Protein AF-A0A2V5TEX8-F1 (afdb_monomer_lite)

Sequence (339 aa):
MTGTLLAFFRPEAPSKVSQRTLTFAERVAYQYAIEEVYWRHRIWPKENPGPKPALDAIVSQHQIEQKVEDYLCKSQLVTAQRELPITASELQAEMDRIAQHTKRPEMLRELFEGLGHDPFVIAECLARPILAERLAAGASVVAGVSPALTGSSAADTAASTGNRIRATTNVNDVQYKLPEISVATDCTDDTWTATTTVNAPDVRADQTAVWTGSEMIVWGGYNFNDNQLNTLNTGGRYDPATDSWMPTSTTNAPIGRGLHSVAWTGSEMIVWGGYNYPAGDLNDGGRYNPATNTWVAINTANAPTPRESHSAVWTGGEMVVWGHRRVDRQRNDCLGRNQ

Secondary structure (DSSP, 8-state):
--PPP------------------HHHHHHHHHHHHHHHHHHS---TT--SPPPPGGGTS-HHHHHHHHHHHHHHHHHHHHHHTS---HHHHHHHHHHHHHH-S-HHHHHHHHHHTTT-HHHIIIIIIHHHHHHHHHHHHHHHTT--SSS----HHHHHTS------------S--PPPPP------TT-----PPP-TTPPPS-BS-EEEE-SS-EEEE--EEEETTEEEE---EEEEETTTTEEEEPP-TTPPPP-BS-EEEE-SS-EEEE--EETTTEE---EEEEETTTTEEEEPP-TTPPPP-SS-EEEE-SS-EEEE----TT------EE---

Structure (mmCIF, N/CA/C/O backbone):
data_AF-A0A2V5TEX8-F1
#
_entry.id   AF-A0A2V5TEX8-F1
#
loop_
_atom_site.group_PDB
_atom_site.id
_atom_site.type_symbol
_atom_site.label_atom_id
_atom_site.label_alt_id
_atom_site.label_comp_id
_atom_site.label_asym_id
_atom_site.label_entity_id
_atom_site.label_seq_id
_atom_site.pdbx_PDB_ins_code
_atom_site.Cartn_x
_atom_site.Cartn_y
_atom_site.Cartn_z
_atom_site.occupancy
_atom_site.B_iso_or_equiv
_atom_site.auth_seq_id
_atom_site.auth_comp_id
_atom_site.auth_asym_id
_atom_site.auth_atom_id
_atom_site.pdbx_PDB_model_num
ATOM 1 N N . MET A 1 1 ? -43.320 11.088 72.736 1.00 39.31 1 MET A N 1
ATOM 2 C CA . MET A 1 1 ? -43.272 10.852 71.280 1.00 39.31 1 MET A CA 1
ATOM 3 C C . MET A 1 1 ? -41.842 11.086 70.828 1.00 39.31 1 MET A C 1
ATOM 5 O O . MET A 1 1 ? -41.432 12.228 70.691 1.00 39.31 1 MET A O 1
ATOM 9 N N . THR A 1 2 ? -41.054 10.024 70.718 1.00 32.50 2 THR A N 1
ATOM 10 C CA . THR A 1 2 ? -39.652 10.053 70.282 1.00 32.50 2 THR A CA 1
ATOM 11 C C . THR A 1 2 ? -39.587 9.293 68.963 1.00 32.50 2 THR A C 1
ATOM 13 O O . THR A 1 2 ? -39.837 8.092 68.933 1.00 32.50 2 THR A O 1
ATOM 16 N N . GLY A 1 3 ? -39.375 10.021 67.865 1.00 34.00 3 GLY A N 1
ATOM 17 C CA . GLY A 1 3 ? -39.354 9.479 66.507 1.00 34.00 3 GLY A CA 1
ATOM 18 C C . GLY A 1 3 ? -37.979 8.923 66.151 1.00 34.00 3 GLY A C 1
ATOM 19 O O . GLY A 1 3 ? -36.987 9.647 66.188 1.00 34.00 3 GLY A O 1
ATOM 20 N N . THR A 1 4 ? -37.931 7.642 65.800 1.00 36.75 4 THR A N 1
ATOM 21 C CA . THR A 1 4 ? -36.741 6.956 65.289 1.00 36.75 4 THR A CA 1
ATOM 22 C C . THR A 1 4 ? -36.708 7.077 63.764 1.00 36.75 4 THR A C 1
ATOM 24 O O . THR A 1 4 ? -37.617 6.606 63.084 1.00 36.75 4 THR A O 1
ATOM 27 N N . LEU A 1 5 ? -35.666 7.721 63.229 1.00 37.28 5 LEU A N 1
ATOM 28 C CA . LEU A 1 5 ? -35.360 7.773 61.797 1.00 37.28 5 LEU A CA 1
ATOM 29 C C . LEU A 1 5 ? -34.876 6.387 61.330 1.00 37.28 5 LEU A C 1
ATOM 31 O O . LEU A 1 5 ? -33.845 5.907 61.798 1.00 37.28 5 LEU A O 1
ATOM 35 N N . LEU A 1 6 ? -35.585 5.758 60.392 1.00 35.31 6 LEU A N 1
ATOM 36 C CA . LEU A 1 6 ? -35.098 4.587 59.655 1.00 35.31 6 LEU A CA 1
ATOM 37 C C . LEU A 1 6 ? -34.447 5.061 58.351 1.00 35.31 6 LEU A C 1
ATOM 39 O O . LEU A 1 6 ? -35.133 5.437 57.402 1.00 35.31 6 LEU A O 1
ATOM 43 N N . ALA A 1 7 ? -33.115 5.048 58.314 1.00 37.12 7 ALA A N 1
ATOM 44 C CA . ALA A 1 7 ? -32.346 5.192 57.086 1.00 37.12 7 ALA A CA 1
ATOM 45 C C . ALA A 1 7 ? -32.365 3.854 56.328 1.00 37.12 7 ALA A C 1
ATOM 47 O O . ALA A 1 7 ? -31.767 2.873 56.768 1.00 37.12 7 ALA A O 1
ATOM 48 N N . PHE A 1 8 ? -33.061 3.804 55.192 1.00 34.44 8 PHE A N 1
ATOM 49 C CA . PHE A 1 8 ? -32.964 2.682 54.261 1.00 34.44 8 PHE A CA 1
ATOM 50 C C . PHE A 1 8 ? -31.694 2.837 53.419 1.00 34.44 8 PHE A C 1
ATOM 52 O O . PHE A 1 8 ? -31.637 3.649 52.497 1.00 34.44 8 PHE A O 1
ATOM 59 N N . PHE A 1 9 ? -30.678 2.036 53.738 1.00 34.97 9 PHE A N 1
ATOM 60 C CA . PHE A 1 9 ? -29.554 1.773 52.845 1.00 34.97 9 PHE A CA 1
ATOM 61 C C . PHE A 1 9 ? -30.079 1.085 51.576 1.00 34.97 9 PHE A C 1
ATOM 63 O O . PHE A 1 9 ? -30.615 -0.022 51.638 1.00 34.97 9 PHE A O 1
ATOM 70 N N . ARG A 1 10 ? -29.928 1.735 50.417 1.00 35.56 10 ARG A N 1
ATOM 71 C CA . ARG A 1 10 ? -30.006 1.047 49.122 1.00 35.56 10 ARG A CA 1
ATOM 72 C C . ARG A 1 10 ? -28.750 0.179 48.982 1.00 35.56 10 ARG A C 1
ATOM 74 O O . ARG A 1 10 ? -27.658 0.718 49.152 1.00 35.56 10 ARG A O 1
ATOM 81 N N . PRO A 1 11 ? -28.860 -1.119 48.660 1.00 33.72 11 PRO A N 1
ATOM 82 C CA . PRO A 1 11 ? -27.702 -1.878 48.231 1.00 33.72 11 PRO A CA 1
ATOM 83 C C . PRO A 1 11 ? -27.359 -1.416 46.816 1.00 33.72 11 PRO A C 1
ATOM 85 O O . PRO A 1 11 ? -28.086 -1.683 45.859 1.00 33.72 11 PRO A O 1
ATOM 88 N N . GLU A 1 12 ? -26.276 -0.656 46.708 1.00 35.50 12 GLU A N 1
ATOM 89 C CA . GLU A 1 12 ? -25.643 -0.317 45.443 1.00 35.50 12 GLU A CA 1
ATOM 90 C C . GLU A 1 12 ? -25.099 -1.623 44.853 1.00 35.50 12 GLU A C 1
ATOM 92 O O . GLU A 1 12 ? -24.177 -2.243 45.387 1.00 35.50 12 GLU A O 1
ATOM 97 N N . ALA A 1 13 ? -25.765 -2.121 43.811 1.00 35.47 13 ALA A N 1
ATOM 98 C CA . ALA A 1 13 ? -25.294 -3.285 43.082 1.00 35.47 13 ALA A CA 1
ATOM 99 C C . ALA A 1 13 ? -23.960 -2.914 42.415 1.00 35.47 13 ALA A C 1
ATOM 101 O O . ALA A 1 13 ? -23.905 -1.884 41.741 1.00 35.47 13 ALA A O 1
ATOM 102 N N . PRO A 1 14 ? -22.892 -3.717 42.561 1.00 35.97 14 PRO A N 1
ATOM 103 C CA . PRO A 1 14 ? -21.652 -3.447 41.856 1.00 35.97 14 PRO A CA 1
ATOM 104 C C . PRO A 1 14 ? -21.925 -3.566 40.355 1.00 35.97 14 PRO A C 1
ATOM 106 O O . PRO A 1 14 ? -22.210 -4.654 39.845 1.00 35.97 14 PRO A O 1
ATOM 109 N N . SER A 1 15 ? -21.856 -2.438 39.651 1.00 35.38 15 SER A N 1
ATOM 110 C CA . SER A 1 15 ? -21.795 -2.381 38.199 1.00 35.38 15 SER A CA 1
ATOM 111 C C . SER A 1 15 ? -20.547 -3.146 37.763 1.00 35.38 15 SER A C 1
ATOM 113 O O . SER A 1 15 ? -19.432 -2.633 37.769 1.00 35.38 15 SER A O 1
ATOM 115 N N . LYS A 1 16 ? -20.715 -4.423 37.411 1.00 36.47 16 LYS A N 1
ATOM 116 C CA . LYS A 1 16 ? -19.697 -5.167 36.670 1.00 36.47 16 LYS A CA 1
ATOM 117 C C . LYS A 1 16 ? -19.622 -4.557 35.275 1.00 36.47 16 LYS A C 1
ATOM 119 O O . LYS A 1 16 ? -20.313 -4.992 34.360 1.00 36.47 16 LYS A O 1
ATOM 124 N N . VAL A 1 17 ? -18.817 -3.508 35.152 1.00 37.94 17 VAL A N 1
ATOM 125 C CA . VAL A 1 17 ? -18.422 -2.918 33.878 1.00 37.94 17 VAL A CA 1
ATOM 126 C C . VAL A 1 17 ? -17.614 -3.984 33.142 1.00 37.94 17 VAL A C 1
ATOM 128 O O . VAL A 1 17 ? -16.522 -4.362 33.565 1.00 37.94 17 VAL A O 1
ATOM 131 N N . SER A 1 18 ? -18.206 -4.567 32.104 1.00 44.31 18 SER A N 1
ATOM 132 C CA . SER A 1 18 ? -17.565 -5.623 31.327 1.00 44.31 18 SER A CA 1
ATOM 133 C C . SER A 1 18 ? -16.452 -5.000 30.486 1.00 44.31 18 SER A C 1
ATOM 135 O O . SER A 1 18 ? -16.729 -4.184 29.610 1.00 44.31 18 SER A O 1
ATOM 137 N N . GLN A 1 19 ? -15.197 -5.375 30.751 1.00 56.53 19 GLN A N 1
ATOM 138 C CA . GLN A 1 19 ? -14.052 -5.022 29.908 1.00 56.53 19 GLN A CA 1
ATOM 139 C C . GLN A 1 19 ? -14.309 -5.556 28.496 1.00 56.53 19 GLN A C 1
ATOM 141 O O . GLN A 1 19 ? -14.406 -6.766 28.288 1.00 56.53 19 GLN A O 1
ATOM 146 N N . ARG A 1 20 ? -14.490 -4.655 27.528 1.00 75.31 20 ARG A N 1
ATOM 147 C CA . ARG A 1 20 ? -14.691 -5.030 26.130 1.00 75.31 20 ARG A CA 1
ATOM 148 C C . ARG A 1 20 ? -13.328 -5.307 25.501 1.00 75.31 20 ARG A C 1
ATOM 150 O O . ARG A 1 20 ? -12.454 -4.446 25.512 1.00 75.31 20 ARG A O 1
ATOM 157 N N . THR A 1 21 ? -13.133 -6.506 24.963 1.00 82.44 21 THR A N 1
ATOM 158 C CA . THR A 1 21 ? -11.881 -6.925 24.315 1.00 82.44 21 THR A CA 1
ATOM 159 C C . THR A 1 21 ? -12.211 -7.583 22.984 1.00 82.44 21 THR A C 1
ATOM 161 O O . THR A 1 21 ? -13.110 -8.416 22.938 1.00 82.44 21 THR A O 1
ATOM 164 N N . LEU A 1 22 ? -11.489 -7.221 21.919 1.00 90.81 22 LEU A N 1
ATOM 165 C CA . LEU A 1 22 ? -11.600 -7.899 20.625 1.00 90.81 22 LEU A CA 1
ATOM 166 C C . LEU A 1 22 ? -10.728 -9.151 20.608 1.00 90.81 22 LEU A C 1
ATOM 168 O O . LEU A 1 22 ? -9.517 -9.083 20.844 1.00 90.81 22 LEU A O 1
ATOM 172 N N . THR A 1 23 ? -11.339 -10.276 20.273 1.00 94.06 23 THR A N 1
ATOM 173 C CA . THR A 1 23 ? -10.649 -11.516 19.929 1.00 94.06 23 THR A CA 1
ATOM 174 C C . THR A 1 23 ? -9.875 -11.364 18.617 1.00 94.06 23 THR A C 1
ATOM 176 O O . THR A 1 23 ? -10.124 -10.465 17.811 1.00 94.06 23 THR A O 1
ATOM 179 N N . PHE A 1 24 ? -8.931 -12.275 18.371 1.00 95.25 24 PHE A N 1
ATOM 180 C CA . PHE A 1 24 ? -8.198 -12.309 17.104 1.00 95.25 24 PHE A CA 1
ATOM 181 C C . PHE A 1 24 ? -9.137 -12.494 15.903 1.00 95.25 24 PHE A C 1
ATOM 183 O O . PHE A 1 24 ? -9.014 -11.778 14.918 1.00 95.25 24 PHE A O 1
ATOM 190 N N . ALA A 1 25 ? -10.125 -13.388 16.015 1.00 96.06 25 ALA A N 1
ATOM 191 C CA . ALA A 1 25 ? -11.093 -13.640 14.948 1.00 96.06 25 ALA A CA 1
ATOM 192 C C . ALA A 1 25 ? -11.939 -12.397 14.613 1.00 96.06 25 ALA A C 1
ATOM 194 O O . ALA A 1 25 ? -12.142 -12.095 13.441 1.00 96.06 25 ALA A O 1
ATOM 195 N N . GLU A 1 26 ? -12.379 -11.637 15.621 1.00 96.19 26 GLU A N 1
ATOM 196 C CA . GLU A 1 26 ? -13.091 -10.369 15.396 1.00 96.19 26 GLU A CA 1
ATOM 197 C C . GLU A 1 26 ? -12.195 -9.341 14.699 1.00 96.19 26 GLU A C 1
ATOM 199 O O . GLU A 1 26 ? -12.624 -8.692 13.749 1.00 96.19 26 GLU A O 1
ATOM 204 N N . ARG A 1 27 ? -10.924 -9.226 15.108 1.00 97.69 27 ARG A N 1
ATOM 205 C CA . ARG A 1 27 ? -9.955 -8.339 14.443 1.00 97.69 27 ARG A CA 1
ATOM 206 C C . ARG A 1 27 ? -9.720 -8.726 12.986 1.00 97.69 27 ARG A C 1
ATOM 208 O O . ARG A 1 27 ? -9.611 -7.834 12.155 1.00 97.69 27 ARG A O 1
ATOM 215 N N . VAL A 1 28 ? -9.663 -10.021 12.677 1.00 97.56 28 VAL A N 1
ATOM 216 C CA . VAL A 1 28 ? -9.548 -10.535 11.302 1.00 97.56 28 VAL A CA 1
ATOM 217 C C . VAL A 1 28 ? -10.781 -10.166 10.479 1.00 97.56 28 VAL A C 1
ATOM 219 O O . VAL A 1 28 ? -10.631 -9.679 9.363 1.00 97.56 28 VAL A O 1
ATOM 222 N N . ALA A 1 29 ? -11.985 -10.310 11.036 1.00 98.06 29 ALA A N 1
ATOM 223 C CA . ALA A 1 29 ? -13.218 -9.914 10.356 1.00 98.06 29 ALA A CA 1
ATOM 224 C C . ALA A 1 29 ? -13.264 -8.401 10.069 1.00 98.06 29 ALA A C 1
ATOM 226 O O . ALA A 1 29 ? -13.582 -7.991 8.953 1.00 98.06 29 ALA A O 1
ATOM 227 N N . TYR A 1 30 ? -12.885 -7.565 11.040 1.00 98.19 30 TYR A N 1
ATOM 228 C CA . TYR A 1 30 ? -12.808 -6.117 10.833 1.00 98.19 30 TYR A CA 1
ATOM 229 C C . TYR A 1 30 ? -11.698 -5.718 9.861 1.00 98.19 30 TYR A C 1
ATOM 231 O O . TYR A 1 30 ? -11.904 -4.828 9.040 1.00 98.19 30 TYR A O 1
ATOM 239 N N . GLN A 1 31 ? -10.546 -6.392 9.899 1.00 97.94 31 GLN A N 1
ATOM 240 C CA . GLN A 1 31 ? -9.486 -6.163 8.921 1.00 97.94 31 GLN A CA 1
ATOM 241 C C . GLN A 1 31 ? -9.970 -6.505 7.509 1.00 97.94 31 GLN A C 1
ATOM 243 O O . GLN A 1 31 ? -9.734 -5.727 6.593 1.00 97.94 31 GLN A O 1
ATOM 248 N N . TYR A 1 32 ? -10.688 -7.616 7.331 1.00 97.69 32 TYR A N 1
ATOM 249 C CA . TYR A 1 32 ? -11.294 -7.963 6.047 1.00 97.69 32 TYR A CA 1
ATOM 250 C C . TYR A 1 32 ? -12.253 -6.866 5.555 1.00 97.69 32 TYR A C 1
ATOM 252 O O . TYR A 1 32 ? -12.131 -6.424 4.416 1.00 97.69 32 TYR A O 1
ATOM 260 N N . ALA A 1 33 ? -13.142 -6.364 6.420 1.00 98.25 33 ALA A N 1
ATOM 261 C CA . ALA A 1 33 ? -14.074 -5.288 6.070 1.00 98.25 33 ALA A CA 1
ATOM 262 C C . ALA A 1 33 ? -13.349 -3.997 5.640 1.00 98.25 33 ALA A C 1
ATOM 264 O O . ALA A 1 33 ? -13.747 -3.349 4.671 1.00 98.25 33 ALA A O 1
ATOM 265 N N . ILE A 1 34 ? -12.248 -3.648 6.315 1.00 97.50 34 ILE A N 1
ATOM 266 C CA . ILE A 1 34 ? -11.379 -2.528 5.929 1.00 97.50 34 ILE A CA 1
ATOM 267 C C . ILE A 1 34 ? -10.799 -2.767 4.527 1.00 97.50 34 ILE A C 1
ATOM 269 O O . ILE A 1 34 ? -10.952 -1.921 3.643 1.00 97.50 34 ILE A O 1
ATOM 273 N N . GLU A 1 35 ? -10.166 -3.922 4.295 1.00 96.81 35 GLU A N 1
ATOM 274 C CA . GLU A 1 35 ? -9.576 -4.262 2.993 1.00 96.81 35 GLU A CA 1
ATOM 275 C C . GLU A 1 35 ? -10.616 -4.305 1.872 1.00 96.81 35 GLU A C 1
ATOM 277 O O . GLU A 1 35 ? -10.304 -3.945 0.739 1.00 96.81 35 GLU A O 1
ATOM 282 N N . GLU A 1 36 ? -11.854 -4.697 2.165 1.00 97.25 36 GLU A N 1
ATOM 283 C CA . GLU A 1 36 ? -12.946 -4.706 1.197 1.00 97.25 36 GLU A CA 1
ATOM 284 C C . GLU A 1 36 ? -13.310 -3.290 0.744 1.00 97.25 36 GLU A C 1
ATOM 286 O O . GLU A 1 36 ? -13.486 -3.057 -0.455 1.00 97.25 36 GLU A O 1
ATOM 291 N N . VAL A 1 37 ? -13.351 -2.315 1.659 1.00 97.81 37 VAL A N 1
ATOM 292 C CA . VAL A 1 37 ? -13.541 -0.899 1.304 1.00 97.81 37 VAL A CA 1
ATOM 293 C C . VAL A 1 37 ? -12.397 -0.423 0.403 1.00 97.81 37 VAL A C 1
ATOM 295 O O . VAL A 1 37 ? -12.655 0.084 -0.692 1.00 97.81 37 VAL A O 1
ATOM 298 N N . TYR A 1 38 ? -11.134 -0.640 0.790 1.00 96.69 38 TYR A N 1
ATOM 299 C CA . TYR A 1 38 ? -9.987 -0.269 -0.055 1.00 96.69 38 TYR A CA 1
ATOM 300 C C . TYR A 1 38 ? -10.040 -0.954 -1.419 1.00 96.69 38 TYR A C 1
ATOM 302 O O . TYR A 1 38 ? -9.841 -0.307 -2.452 1.00 96.69 38 TYR A O 1
ATOM 310 N N . TRP A 1 39 ? -10.352 -2.251 -1.441 1.00 96.75 39 TRP A N 1
ATOM 311 C CA . TRP A 1 39 ? -10.472 -3.010 -2.670 1.00 96.75 39 TRP A CA 1
ATOM 312 C C . TRP A 1 39 ? -11.553 -2.425 -3.553 1.00 96.75 39 TRP A C 1
ATOM 314 O O . TRP A 1 39 ? -11.239 -2.177 -4.706 1.00 96.75 39 TRP A O 1
ATOM 324 N N . ARG A 1 40 ? -12.758 -2.105 -3.060 1.00 96.25 40 ARG A N 1
ATOM 325 C CA . ARG A 1 40 ? -13.828 -1.476 -3.861 1.00 96.25 40 ARG A CA 1
ATOM 326 C C . ARG A 1 40 ? -13.363 -0.190 -4.550 1.00 96.25 40 ARG A C 1
ATOM 328 O O . ARG A 1 40 ? -13.613 -0.045 -5.747 1.00 96.25 40 ARG A O 1
ATOM 335 N N . HIS A 1 41 ? -12.602 0.657 -3.854 1.00 95.94 41 HIS A N 1
ATOM 336 C CA . HIS A 1 41 ? -12.074 1.930 -4.376 1.00 95.94 41 HIS A CA 1
ATOM 337 C C . HIS A 1 41 ? -10.840 1.797 -5.281 1.00 95.94 41 HIS A C 1
ATOM 339 O O . HIS A 1 41 ? -10.498 2.735 -6.001 1.00 95.94 41 HIS A O 1
ATOM 345 N N . ARG A 1 42 ? -10.171 0.641 -5.290 1.00 95.44 42 ARG A N 1
ATOM 346 C CA . ARG A 1 42 ? -9.004 0.398 -6.145 1.00 95.44 42 ARG A CA 1
ATOM 347 C C . ARG A 1 42 ? -9.379 0.429 -7.634 1.00 95.44 42 ARG A C 1
ATOM 349 O O . ARG A 1 42 ? -10.355 -0.190 -8.058 1.00 95.44 42 ARG A O 1
ATOM 356 N N . ILE A 1 43 ? -8.599 1.125 -8.450 1.00 94.94 43 ILE A N 1
ATOM 357 C CA . ILE A 1 43 ? -8.770 1.180 -9.900 1.00 94.94 43 ILE A CA 1
ATOM 358 C C . ILE A 1 43 ? -8.529 -0.212 -10.464 1.00 94.94 43 ILE A C 1
ATOM 360 O O . ILE A 1 43 ? -7.468 -0.802 -10.266 1.00 94.94 43 ILE A O 1
ATOM 364 N N . TRP A 1 44 ? -9.517 -0.694 -11.207 1.00 95.31 44 TRP A N 1
ATOM 365 C CA . TRP A 1 44 ? -9.365 -1.810 -12.122 1.00 95.31 44 TRP A CA 1
ATOM 366 C C . TRP A 1 44 ? -9.138 -1.227 -13.526 1.00 95.31 44 TRP A C 1
ATOM 368 O O . TRP A 1 44 ? -10.068 -0.609 -14.055 1.00 95.31 44 TRP A O 1
ATOM 378 N N . PRO A 1 45 ? -7.912 -1.309 -14.087 1.00 93.00 45 PRO A N 1
ATOM 379 C CA . PRO A 1 45 ? -7.585 -0.737 -15.392 1.00 93.00 45 PRO A CA 1
ATOM 380 C C . PRO A 1 45 ? -8.558 -1.196 -16.480 1.00 93.00 45 PRO A C 1
ATOM 382 O O . PRO A 1 45 ? -8.976 -2.352 -16.494 1.00 93.00 45 PRO A O 1
ATOM 385 N N . LYS A 1 46 ? 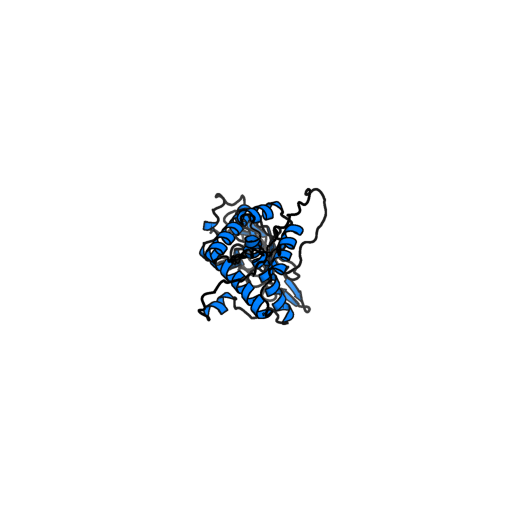-8.912 -0.299 -17.408 1.00 91.12 46 LYS A N 1
ATOM 386 C CA . LYS A 1 46 ? -9.848 -0.615 -18.507 1.00 91.12 46 LYS A CA 1
ATOM 387 C C . LYS A 1 46 ? -9.266 -1.634 -19.480 1.00 91.12 46 LYS A C 1
ATOM 389 O O . LYS A 1 46 ? -10.001 -2.296 -20.201 1.00 91.12 46 LYS A O 1
ATOM 394 N N . GLU A 1 47 ? -7.945 -1.718 -19.502 1.00 90.19 47 GLU A N 1
ATOM 395 C CA . GLU A 1 47 ? -7.168 -2.658 -20.284 1.00 90.19 47 GLU A CA 1
ATOM 396 C C . GLU A 1 47 ? -7.323 -4.090 -19.748 1.00 90.19 47 GLU A C 1
ATOM 398 O O . GLU A 1 47 ? -7.150 -5.045 -20.502 1.00 90.19 47 GLU A O 1
ATOM 403 N N . ASN A 1 48 ? -7.692 -4.265 -18.471 1.00 91.94 48 ASN A N 1
ATOM 404 C CA . ASN A 1 48 ? -7.936 -5.589 -17.912 1.00 91.94 48 ASN A CA 1
ATOM 405 C C . ASN A 1 48 ? -9.222 -6.181 -18.535 1.00 91.94 48 ASN A C 1
ATOM 407 O O . ASN A 1 48 ? -10.299 -5.600 -18.392 1.00 91.94 48 ASN A O 1
ATOM 411 N N . PRO A 1 49 ? -9.155 -7.358 -19.185 1.00 88.50 49 PRO A N 1
ATOM 412 C CA . PRO A 1 49 ? -10.254 -7.876 -20.008 1.00 88.50 49 PRO A CA 1
ATOM 413 C C . PRO A 1 49 ? -11.433 -8.450 -19.204 1.00 88.50 49 PRO A C 1
ATOM 415 O O . PRO A 1 49 ? -12.530 -8.601 -19.738 1.00 88.50 49 PRO A O 1
ATOM 418 N N . GLY A 1 50 ? -11.209 -8.815 -17.938 1.00 90.06 50 GLY A N 1
ATOM 419 C CA . GLY A 1 50 ? -12.219 -9.402 -17.055 1.00 90.06 50 GLY A CA 1
ATOM 420 C C . GLY A 1 50 ? -12.831 -8.392 -16.080 1.00 90.06 50 GLY A C 1
ATOM 421 O O . GLY A 1 50 ? -12.276 -7.308 -15.887 1.00 90.06 50 GLY A O 1
ATOM 422 N N . PRO A 1 51 ? -13.952 -8.739 -15.420 1.00 93.56 51 PRO A N 1
ATOM 423 C CA . PRO A 1 51 ? -14.467 -7.939 -14.316 1.00 93.56 51 PRO A CA 1
ATOM 424 C C . PRO A 1 51 ? -13.461 -7.913 -13.162 1.00 93.56 51 PRO A C 1
ATOM 426 O O . PRO A 1 51 ? -12.660 -8.835 -12.990 1.00 93.56 51 PRO A O 1
ATOM 429 N N . LYS A 1 52 ? -13.538 -6.865 -12.338 1.00 94.75 52 LYS A N 1
ATOM 430 C CA . LYS A 1 52 ? -12.753 -6.775 -11.110 1.00 94.75 52 LYS A CA 1
ATOM 431 C C . LYS A 1 52 ? -13.061 -7.986 -10.218 1.00 94.75 52 LYS A C 1
ATOM 433 O O . LYS A 1 52 ? -14.233 -8.196 -9.897 1.00 94.75 52 LYS A O 1
ATOM 438 N N . PRO A 1 53 ? -12.054 -8.784 -9.834 1.00 94.81 53 PRO A N 1
ATOM 439 C CA . PRO A 1 53 ? -12.288 -9.979 -9.037 1.00 94.81 53 PRO A CA 1
ATOM 440 C C . PRO A 1 53 ? -12.745 -9.628 -7.614 1.00 94.81 53 PRO A C 1
ATOM 442 O O . PRO A 1 53 ? -12.595 -8.494 -7.152 1.00 94.81 53 PRO A O 1
ATOM 445 N N . ALA A 1 54 ? -13.300 -10.615 -6.910 1.00 95.38 54 ALA A N 1
ATOM 446 C CA . ALA A 1 54 ? -13.583 -10.497 -5.482 1.00 95.38 54 ALA A CA 1
ATOM 447 C C . ALA A 1 54 ? -12.280 -10.350 -4.673 1.00 95.38 54 ALA A C 1
ATOM 449 O O . ALA A 1 54 ? -11.219 -10.787 -5.126 1.00 95.38 54 ALA A O 1
ATOM 450 N N . LEU A 1 55 ? -12.362 -9.765 -3.473 1.00 94.62 55 LEU A N 1
ATOM 451 C CA . LEU A 1 55 ? -11.199 -9.553 -2.603 1.00 94.62 55 LEU A CA 1
ATOM 452 C C . LEU A 1 55 ? -10.459 -10.866 -2.301 1.00 94.62 55 LEU A C 1
ATOM 454 O O . LEU A 1 55 ? -9.238 -10.909 -2.431 1.00 94.62 55 LEU A O 1
ATOM 458 N N . ASP A 1 56 ? -11.197 -11.941 -2.014 1.00 93.88 56 ASP A N 1
ATOM 459 C CA . ASP A 1 56 ? -10.652 -13.271 -1.693 1.00 93.88 56 ASP A CA 1
ATOM 460 C C . ASP A 1 56 ? -9.746 -13.861 -2.784 1.00 93.88 56 ASP A C 1
ATOM 462 O O . ASP A 1 56 ? -8.900 -14.712 -2.514 1.00 93.88 56 ASP A O 1
ATOM 466 N N . ALA A 1 57 ? -9.907 -13.418 -4.035 1.00 92.44 57 ALA A N 1
ATOM 467 C CA . ALA A 1 57 ? -9.057 -13.858 -5.138 1.00 92.44 57 ALA A CA 1
ATOM 468 C C . ALA A 1 57 ? -7.675 -13.179 -5.131 1.00 92.44 57 ALA A C 1
ATOM 470 O O . ALA A 1 57 ? -6.747 -13.671 -5.771 1.00 92.44 57 ALA A O 1
ATOM 471 N N . ILE A 1 58 ? -7.545 -12.038 -4.449 1.00 90.81 58 ILE A N 1
ATOM 472 C CA . ILE A 1 58 ? -6.335 -11.203 -4.419 1.00 90.81 58 ILE A CA 1
ATOM 473 C C . ILE A 1 58 ? -5.661 -11.248 -3.047 1.00 90.81 58 ILE A C 1
ATOM 475 O O . ILE A 1 58 ? -4.438 -11.122 -2.953 1.00 90.81 58 ILE A O 1
ATOM 479 N N . VAL A 1 59 ? -6.452 -11.423 -1.990 1.00 92.06 59 VAL A N 1
ATOM 480 C CA . VAL A 1 59 ? -5.992 -11.499 -0.608 1.00 92.06 59 VAL A CA 1
ATOM 481 C C . VAL A 1 59 ? -6.635 -12.710 0.048 1.00 92.06 59 VAL A C 1
ATOM 483 O O . VAL A 1 59 ? -7.843 -12.769 0.236 1.00 92.06 59 VAL A O 1
ATOM 486 N N . SER A 1 60 ? -5.809 -13.687 0.399 1.00 95.12 60 SER A N 1
ATOM 487 C CA . SER A 1 60 ? -6.241 -14.868 1.140 1.00 95.12 60 SER A CA 1
ATOM 488 C C . SER A 1 60 ? -6.536 -14.535 2.601 1.00 95.12 60 SER A C 1
ATOM 490 O O . SER A 1 60 ? -5.942 -13.623 3.181 1.00 95.12 60 SER A O 1
ATOM 492 N N . GLN A 1 61 ? -7.371 -15.352 3.242 1.00 94.94 61 GLN A N 1
ATOM 493 C CA . GLN A 1 61 ? -7.633 -15.247 4.678 1.00 94.94 61 GLN A CA 1
ATOM 494 C C . GLN A 1 61 ? -6.340 -15.243 5.512 1.00 94.94 61 GLN A C 1
ATOM 496 O O . GLN A 1 61 ? -6.197 -14.427 6.419 1.00 94.94 61 GLN A O 1
ATOM 501 N N . HIS A 1 62 ? -5.368 -16.091 5.167 1.00 94.94 62 HIS A N 1
ATOM 502 C CA . HIS A 1 62 ? -4.090 -16.144 5.876 1.00 94.94 62 HIS A CA 1
ATOM 503 C C . HIS A 1 62 ? -3.325 -14.813 5.810 1.00 94.94 62 HIS A C 1
ATOM 505 O O . HIS A 1 62 ? -2.710 -14.398 6.785 1.00 94.94 62 HIS A O 1
ATOM 511 N N . GLN A 1 63 ? -3.395 -14.101 4.684 1.00 94.19 63 GLN A N 1
ATOM 512 C CA . GLN A 1 63 ? -2.759 -12.789 4.550 1.00 94.19 63 GLN A CA 1
ATOM 513 C C . GLN A 1 63 ? -3.454 -11.717 5.404 1.00 94.19 63 GLN A C 1
ATOM 515 O O . GLN A 1 63 ? -2.783 -10.838 5.943 1.00 94.19 63 GLN A O 1
ATOM 520 N N . ILE A 1 64 ? -4.778 -11.798 5.574 1.00 96.19 64 ILE A N 1
ATOM 521 C CA . ILE A 1 64 ? -5.510 -10.936 6.515 1.00 96.19 64 ILE A CA 1
ATOM 522 C C . ILE A 1 64 ? -5.089 -11.241 7.958 1.00 96.19 64 ILE A C 1
ATOM 524 O O . ILE A 1 64 ? -4.821 -10.319 8.726 1.00 96.19 64 ILE A O 1
ATOM 528 N N . GLU A 1 65 ? -4.974 -12.519 8.320 1.00 96.00 65 GLU A N 1
ATOM 529 C CA . GLU A 1 65 ? -4.486 -12.949 9.637 1.00 96.00 65 GLU A CA 1
ATOM 530 C C . GLU A 1 65 ? -3.072 -12.418 9.908 1.00 96.00 65 GLU A C 1
ATOM 532 O O . GLU A 1 65 ? -2.846 -11.792 10.942 1.00 96.00 65 GLU A O 1
ATOM 537 N N . GLN A 1 66 ? -2.157 -12.551 8.943 1.00 93.69 66 GLN A N 1
ATOM 538 C CA . GLN A 1 66 ? -0.795 -12.016 9.034 1.00 93.69 66 GLN A CA 1
ATOM 539 C C . GLN A 1 66 ? -0.768 -10.497 9.233 1.00 93.69 66 GLN A C 1
ATOM 541 O O . GLN A 1 66 ? 0.029 -9.997 10.024 1.00 93.69 66 GLN A O 1
ATOM 546 N N . LYS A 1 67 ? -1.648 -9.744 8.559 1.00 93.62 67 LYS A N 1
ATOM 547 C CA . LYS A 1 67 ? -1.776 -8.293 8.778 1.00 93.62 67 LYS A CA 1
ATOM 548 C C . LYS A 1 67 ? -2.178 -7.966 10.213 1.00 93.62 67 LYS A C 1
ATOM 550 O O . LYS A 1 67 ? -1.627 -7.037 10.805 1.00 93.62 67 LYS A O 1
ATOM 555 N N . VAL A 1 68 ? -3.125 -8.725 10.766 1.00 96.00 68 VAL A N 1
ATOM 556 C CA . VAL A 1 68 ? -3.566 -8.550 12.153 1.00 96.00 68 VAL A CA 1
ATOM 557 C C . VAL A 1 68 ? -2.441 -8.875 13.131 1.00 96.00 68 VAL A C 1
ATOM 559 O O . VAL A 1 68 ? -2.209 -8.121 14.075 1.00 96.00 68 VAL A O 1
ATOM 562 N N . GLU A 1 69 ? -1.712 -9.962 12.898 1.00 95.12 69 GLU A N 1
ATOM 563 C CA . GLU A 1 69 ? -0.550 -10.333 13.708 1.00 95.12 69 GLU A CA 1
ATOM 564 C C . GLU A 1 69 ? 0.547 -9.264 13.666 1.00 95.12 69 GLU A C 1
ATOM 566 O O . GLU A 1 69 ? 1.056 -8.878 14.721 1.00 95.12 69 GLU A O 1
ATOM 571 N N . ASP A 1 70 ? 0.869 -8.737 12.480 1.00 91.31 70 ASP A N 1
ATOM 572 C CA . ASP A 1 70 ? 1.918 -7.732 12.287 1.00 91.31 70 ASP A CA 1
ATOM 573 C C . ASP A 1 70 ? 1.638 -6.449 13.082 1.00 91.31 70 ASP A C 1
ATOM 575 O O . ASP A 1 70 ? 2.480 -6.011 13.873 1.00 91.31 70 ASP A O 1
ATOM 579 N N . TYR A 1 71 ? 0.438 -5.864 12.966 1.00 92.31 71 TYR A N 1
ATOM 580 C CA . TYR A 1 71 ? 0.154 -4.628 13.705 1.00 92.31 71 TYR A CA 1
ATOM 581 C C . TYR A 1 71 ? 0.045 -4.860 15.219 1.00 92.31 71 TYR A C 1
ATOM 583 O O . TYR A 1 71 ? 0.397 -3.975 16.007 1.00 92.31 71 TYR A O 1
ATOM 591 N N . LEU A 1 72 ? -0.427 -6.033 15.661 1.00 94.44 72 LEU A N 1
ATOM 592 C CA . LEU A 1 72 ? -0.462 -6.376 17.085 1.00 94.44 72 LEU A CA 1
ATOM 593 C C . LEU A 1 72 ? 0.955 -6.538 17.640 1.00 94.44 72 LEU A C 1
ATOM 595 O O . LEU A 1 72 ? 1.246 -6.025 18.723 1.00 94.44 72 LEU A O 1
ATOM 599 N N . CYS A 1 73 ? 1.844 -7.182 16.881 1.00 93.00 73 CYS A N 1
ATOM 600 C CA . CYS A 1 73 ? 3.261 -7.297 17.209 1.00 93.00 73 CYS A CA 1
ATOM 601 C C . CYS A 1 73 ? 3.907 -5.910 17.328 1.00 93.00 73 CYS A C 1
ATOM 603 O O . CYS A 1 73 ? 4.538 -5.606 18.341 1.00 93.00 73 CYS A O 1
ATOM 605 N N . LYS A 1 74 ? 3.662 -5.012 16.366 1.00 91.12 74 LYS A N 1
ATOM 606 C CA . LYS A 1 74 ? 4.142 -3.621 16.420 1.00 91.12 74 LYS A CA 1
ATOM 607 C C . LYS A 1 74 ? 3.603 -2.864 17.631 1.00 91.12 74 LYS A C 1
ATOM 609 O O . LYS A 1 74 ? 4.365 -2.189 18.318 1.00 91.12 74 LYS A O 1
ATOM 614 N N . SER A 1 75 ? 2.320 -3.021 17.966 1.00 92.56 75 SER A N 1
ATOM 615 C CA . SER A 1 75 ? 1.741 -2.412 19.172 1.00 92.56 75 SER A CA 1
ATOM 616 C C . SER A 1 75 ? 2.418 -2.914 20.458 1.00 92.56 75 SER A C 1
ATOM 618 O O . SER A 1 75 ? 2.587 -2.138 21.403 1.00 92.56 75 SER A O 1
ATOM 620 N N . GLN A 1 76 ? 2.808 -4.191 20.517 1.00 91.38 76 GLN A N 1
ATOM 621 C CA . GLN A 1 76 ? 3.560 -4.754 21.645 1.00 91.38 76 GLN A CA 1
ATOM 622 C C . GLN A 1 76 ? 5.004 -4.243 21.677 1.00 91.38 76 GLN A C 1
ATOM 624 O O . GLN A 1 76 ? 5.497 -3.892 22.746 1.00 91.38 76 GLN A O 1
ATOM 629 N N . LEU A 1 77 ? 5.659 -4.133 20.521 1.00 90.25 77 LEU A N 1
ATOM 630 C CA . LEU A 1 77 ? 7.013 -3.595 20.398 1.00 90.25 77 LEU A CA 1
ATOM 631 C C . LEU A 1 77 ? 7.089 -2.138 20.870 1.00 90.25 77 LEU A C 1
ATOM 633 O O . LEU A 1 77 ? 7.957 -1.806 21.672 1.00 90.25 77 LEU A O 1
ATOM 637 N N . VAL A 1 78 ? 6.130 -1.298 20.472 1.00 90.44 78 VAL A N 1
ATOM 638 C CA . VAL A 1 78 ? 6.008 0.084 20.967 1.00 90.44 78 VAL A CA 1
ATOM 639 C C . VAL A 1 78 ? 5.849 0.114 22.489 1.00 90.44 78 VAL A C 1
ATOM 641 O O . VAL A 1 78 ? 6.470 0.936 23.159 1.00 90.44 78 VAL A O 1
ATOM 644 N N . THR A 1 79 ? 5.059 -0.810 23.046 1.00 89.25 79 THR A N 1
ATOM 645 C CA . THR A 1 79 ? 4.874 -0.933 24.501 1.00 89.25 79 THR A CA 1
ATOM 646 C C . THR A 1 79 ? 6.180 -1.294 25.204 1.00 89.25 79 THR A C 1
ATOM 648 O O . THR A 1 79 ? 6.514 -0.691 26.218 1.00 89.25 79 THR A O 1
ATOM 651 N N . ALA A 1 80 ? 6.934 -2.250 24.657 1.00 89.44 80 ALA A N 1
ATOM 652 C CA . ALA A 1 80 ? 8.215 -2.674 25.208 1.00 89.44 80 ALA A CA 1
ATOM 653 C C . ALA A 1 80 ? 9.275 -1.563 25.134 1.00 89.44 80 ALA A C 1
ATOM 655 O O . ALA A 1 80 ? 10.041 -1.391 26.074 1.00 89.44 80 ALA A O 1
ATOM 656 N N . GLN A 1 81 ? 9.301 -0.786 24.048 1.00 89.00 81 GLN A N 1
ATOM 657 C CA . GLN A 1 81 ? 10.261 0.307 23.856 1.00 89.00 81 GLN A CA 1
ATOM 658 C C . GLN A 1 81 ? 9.985 1.518 24.750 1.00 89.00 81 GLN A C 1
ATOM 660 O O . GLN A 1 81 ? 10.916 2.177 25.201 1.00 89.00 81 GLN A O 1
ATOM 665 N N . ARG A 1 82 ? 8.707 1.838 24.973 1.00 90.06 82 ARG A N 1
ATOM 666 C CA . ARG A 1 82 ? 8.282 3.011 25.754 1.00 90.06 82 ARG A CA 1
ATOM 667 C C . ARG A 1 82 ? 8.013 2.692 27.223 1.00 90.06 82 ARG A C 1
ATOM 669 O O . ARG A 1 82 ? 7.675 3.604 27.971 1.00 90.06 82 ARG A O 1
ATOM 676 N N . GLU A 1 83 ? 8.054 1.411 27.591 1.00 87.81 83 GLU A N 1
ATOM 677 C CA . GLU A 1 83 ? 7.550 0.871 28.864 1.00 87.81 83 GLU A CA 1
ATOM 678 C C . GLU A 1 83 ? 6.091 1.277 29.174 1.00 87.81 83 GLU A C 1
ATOM 680 O O . GLU A 1 83 ? 5.626 1.198 30.310 1.00 87.81 83 GLU A O 1
ATOM 685 N N . LEU A 1 84 ? 5.340 1.702 28.152 1.00 87.38 84 LEU A N 1
ATOM 686 C CA . LEU A 1 84 ? 3.977 2.208 28.260 1.00 87.38 84 LEU A CA 1
ATOM 687 C C . LEU A 1 84 ? 3.167 1.750 27.041 1.00 87.38 84 LEU A C 1
ATOM 689 O O . LEU A 1 84 ? 3.596 1.991 25.907 1.00 87.38 84 LEU A O 1
ATOM 693 N N . PRO A 1 85 ? 1.999 1.107 27.235 1.00 89.44 85 PRO A N 1
ATOM 694 C CA . PRO A 1 85 ? 1.160 0.719 26.117 1.00 89.44 85 PRO A CA 1
ATOM 695 C C . PRO A 1 85 ? 0.600 1.948 25.413 1.00 89.44 85 PRO A C 1
ATOM 697 O O . PRO A 1 85 ? 0.422 2.999 26.025 1.00 89.44 85 PRO A O 1
ATOM 700 N N . ILE A 1 86 ? 0.253 1.782 24.136 1.00 90.38 86 ILE A N 1
ATOM 701 C CA . ILE A 1 86 ? -0.535 2.785 23.418 1.00 90.38 86 ILE A CA 1
ATOM 702 C C . ILE A 1 86 ? -1.838 3.001 24.193 1.00 90.38 86 ILE A C 1
ATOM 704 O O . ILE A 1 86 ? -2.661 2.085 24.322 1.00 90.38 86 ILE A O 1
ATOM 708 N N . THR A 1 87 ? -1.976 4.205 24.729 1.00 91.50 87 THR A N 1
ATOM 709 C CA . THR A 1 87 ? -3.061 4.606 25.616 1.00 91.50 87 THR A CA 1
ATOM 710 C C . THR A 1 87 ? -4.329 4.898 24.823 1.00 91.50 87 THR A C 1
ATOM 712 O O . THR A 1 87 ? -4.300 5.219 23.635 1.00 91.50 87 THR A O 1
ATOM 715 N N . ALA A 1 88 ? -5.476 4.819 25.490 1.00 90.62 88 ALA A N 1
ATOM 716 C CA . ALA A 1 88 ? -6.748 5.123 24.848 1.00 90.62 88 ALA A CA 1
ATOM 717 C C . ALA A 1 88 ? -6.883 6.611 24.466 1.00 90.62 88 ALA A C 1
ATOM 719 O O . ALA A 1 88 ? -7.523 6.926 23.469 1.00 90.62 88 ALA A O 1
ATOM 720 N N . SER A 1 89 ? -6.241 7.532 25.195 1.00 92.50 89 SER A N 1
ATOM 721 C CA . SER A 1 89 ? -6.195 8.948 24.804 1.00 92.50 89 SER A CA 1
ATOM 722 C C . SER A 1 89 ? -5.376 9.168 23.530 1.00 92.50 89 SER A C 1
ATOM 724 O O . SER A 1 89 ? -5.786 9.956 22.685 1.00 92.50 89 SER A O 1
ATOM 726 N N . GLU A 1 90 ? -4.259 8.452 23.351 1.00 94.81 90 GLU A N 1
ATOM 727 C CA . GLU A 1 90 ? -3.490 8.484 22.099 1.00 94.81 90 GLU A CA 1
ATOM 728 C C . GLU A 1 90 ? -4.301 7.921 20.922 1.00 94.81 90 GLU A C 1
ATOM 730 O O . GLU A 1 90 ? -4.236 8.462 19.820 1.00 94.81 90 GLU A O 1
ATOM 735 N N . LEU A 1 91 ? -5.100 6.872 21.150 1.00 95.38 91 LEU A N 1
ATOM 736 C CA . LEU A 1 91 ? -5.992 6.324 20.124 1.00 95.38 91 LEU A CA 1
ATOM 737 C C . LEU A 1 91 ? -7.142 7.266 19.772 1.00 95.38 91 LEU A C 1
ATOM 739 O O . LEU A 1 91 ? -7.410 7.456 18.589 1.00 95.38 91 LEU A O 1
ATOM 743 N N . GLN A 1 92 ? -7.781 7.891 20.764 1.00 95.44 92 GLN A N 1
ATOM 744 C CA . GLN A 1 92 ? -8.806 8.906 20.514 1.00 95.44 92 GLN A CA 1
ATOM 745 C C . GLN A 1 92 ? -8.226 10.078 19.714 1.00 95.44 92 GLN A C 1
ATOM 747 O O . GLN A 1 92 ? -8.810 10.482 18.713 1.00 95.44 92 GLN A O 1
ATOM 752 N N . ALA A 1 93 ? -7.050 10.579 20.103 1.00 95.81 93 ALA A N 1
ATOM 753 C CA . ALA A 1 93 ? -6.385 11.661 19.385 1.00 95.81 93 ALA A CA 1
ATOM 754 C C . ALA A 1 93 ? -6.048 11.274 17.936 1.00 95.81 93 ALA A C 1
ATOM 756 O O . ALA A 1 93 ? -6.140 12.110 17.038 1.00 95.81 93 ALA A O 1
ATOM 757 N N . GLU A 1 94 ? -5.691 10.011 17.682 1.00 97.00 94 GLU A N 1
ATOM 758 C CA . GLU A 1 94 ? -5.462 9.532 16.319 1.00 97.00 94 GLU A CA 1
ATOM 759 C C . GLU A 1 94 ? -6.761 9.428 15.507 1.00 97.00 94 GLU A C 1
ATOM 761 O O . GLU A 1 94 ? -6.769 9.808 14.338 1.00 97.00 94 GLU A O 1
ATOM 766 N N . MET A 1 95 ? -7.867 8.984 16.111 1.00 96.38 95 MET A N 1
ATOM 767 C CA . MET A 1 95 ? -9.184 8.997 15.461 1.00 96.38 95 MET A CA 1
ATOM 768 C C . MET A 1 95 ? -9.615 10.418 15.086 1.00 96.38 95 MET A C 1
ATOM 770 O O . MET A 1 95 ? -10.040 10.654 13.953 1.00 96.38 95 MET A O 1
ATOM 774 N N . ASP A 1 96 ? -9.462 11.366 16.011 1.00 95.81 96 ASP A N 1
ATOM 775 C CA . ASP A 1 96 ? -9.791 12.775 15.786 1.00 95.81 96 ASP A CA 1
ATOM 776 C C . ASP A 1 96 ? -8.909 13.365 14.673 1.00 95.81 96 ASP A C 1
ATOM 778 O O . ASP A 1 96 ? -9.409 14.031 13.764 1.00 95.81 96 ASP A O 1
ATOM 782 N N . ARG A 1 97 ? -7.602 13.054 14.681 1.00 95.69 97 ARG A N 1
ATOM 783 C CA . ARG A 1 97 ? -6.667 13.464 13.624 1.00 95.69 97 ARG A CA 1
ATOM 784 C C . ARG A 1 97 ? -7.110 12.945 12.258 1.00 95.69 97 ARG A C 1
ATOM 786 O O . ARG A 1 97 ? -7.136 13.733 11.312 1.00 95.69 97 ARG A O 1
ATOM 793 N N . ILE A 1 98 ? -7.445 11.655 12.158 1.00 95.94 98 ILE A N 1
ATOM 794 C CA . ILE A 1 98 ? -7.911 11.010 10.920 1.00 95.94 98 ILE A CA 1
ATOM 795 C C . ILE A 1 98 ? -9.155 11.730 10.384 1.00 95.94 98 ILE A C 1
ATOM 797 O O . ILE A 1 98 ? -9.172 12.141 9.225 1.00 95.94 98 ILE A O 1
ATOM 801 N N . ALA A 1 99 ? -10.165 11.940 11.229 1.00 95.12 99 ALA A N 1
ATOM 802 C CA . ALA A 1 99 ? -11.418 12.575 10.826 1.00 95.12 99 ALA A CA 1
ATOM 803 C C . ALA A 1 99 ? -11.250 14.047 10.420 1.00 95.12 99 ALA A C 1
ATOM 805 O O . ALA A 1 99 ? -11.914 14.512 9.494 1.00 95.12 99 ALA A O 1
ATOM 806 N N . GLN A 1 100 ? -10.342 14.773 11.078 1.00 93.00 100 GLN A N 1
ATOM 807 C CA . GLN A 1 100 ? -10.081 16.180 10.788 1.00 93.00 100 GLN A CA 1
ATOM 808 C C . GLN A 1 100 ? -9.266 16.388 9.503 1.00 93.00 100 GLN A C 1
ATOM 810 O O . GLN A 1 100 ? -9.487 17.372 8.800 1.00 93.00 100 GLN A O 1
ATOM 815 N N . HIS A 1 101 ? -8.311 15.499 9.208 1.00 92.00 101 HIS A N 1
ATOM 816 C CA . HIS A 1 101 ? -7.323 15.716 8.142 1.00 92.00 101 HIS A CA 1
ATOM 817 C C . HIS A 1 101 ? -7.559 14.885 6.880 1.00 92.00 101 HIS A C 1
ATOM 819 O O . HIS A 1 101 ? -6.847 15.105 5.893 1.00 92.00 101 HIS A O 1
ATOM 825 N N . THR A 1 102 ? -8.544 13.979 6.887 1.00 93.44 102 THR A N 1
ATOM 826 C CA . THR A 1 102 ? -8.892 13.146 5.730 1.00 93.44 102 THR A CA 1
ATOM 827 C C . THR A 1 102 ? -9.035 13.968 4.449 1.00 93.44 102 THR A C 1
ATOM 829 O O . THR A 1 102 ? -9.636 15.042 4.427 1.00 93.44 102 THR A O 1
ATOM 832 N N . LYS A 1 103 ? -8.473 13.452 3.356 1.00 92.06 103 LYS A N 1
ATOM 833 C CA . LYS A 1 103 ? -8.646 13.987 1.998 1.00 92.06 103 LYS A CA 1
ATOM 834 C C . LYS A 1 103 ? -9.718 13.219 1.221 1.00 92.06 103 LYS A C 1
ATOM 836 O O . LYS A 1 103 ? -10.017 13.565 0.082 1.00 92.06 103 LYS A O 1
ATOM 841 N N . ARG A 1 104 ? -10.296 12.169 1.821 1.00 92.94 104 ARG A N 1
ATOM 842 C CA . ARG A 1 104 ? -11.383 11.358 1.253 1.00 92.94 104 ARG A CA 1
ATOM 843 C C . ARG A 1 104 ? -12.455 11.066 2.311 1.00 92.94 104 ARG A C 1
ATOM 845 O O . ARG A 1 104 ? -12.582 9.917 2.740 1.00 92.94 104 ARG A O 1
ATOM 852 N N . PRO A 1 105 ? -13.257 12.073 2.703 1.00 93.69 105 PRO A N 1
ATOM 853 C CA . PRO A 1 105 ? -14.256 11.919 3.759 1.00 93.69 105 PRO A CA 1
ATOM 854 C C . PRO A 1 105 ? -15.294 10.832 3.453 1.00 93.69 105 PRO A C 1
ATOM 856 O O . PRO A 1 105 ? -15.675 10.097 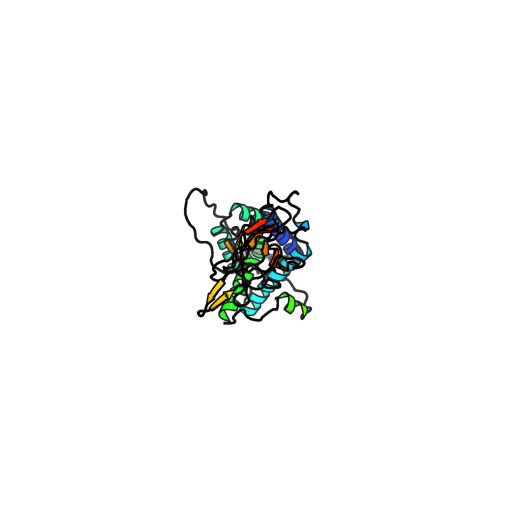4.356 1.00 93.69 105 PRO A O 1
ATOM 859 N N . GLU A 1 106 ? -15.701 10.664 2.189 1.00 93.62 106 GLU A N 1
ATOM 860 C CA . GLU A 1 106 ? -16.634 9.593 1.800 1.00 93.62 106 GLU A CA 1
ATOM 861 C C . GLU A 1 106 ? -16.048 8.198 2.032 1.00 93.62 106 GLU A C 1
ATOM 863 O O . GLU A 1 106 ? -16.695 7.333 2.614 1.00 93.62 106 GLU A O 1
ATOM 868 N N . MET A 1 107 ? -14.784 7.991 1.655 1.00 95.62 107 MET A N 1
ATOM 869 C CA . MET A 1 107 ? -14.120 6.707 1.871 1.00 95.62 107 MET A CA 1
ATOM 870 C C . MET A 1 107 ? -13.919 6.431 3.365 1.00 95.62 107 MET A C 1
ATOM 872 O O . MET A 1 107 ? -14.080 5.297 3.806 1.00 95.62 107 MET A O 1
ATOM 876 N N . LEU A 1 108 ? -13.620 7.465 4.159 1.00 97.25 108 LEU A N 1
ATOM 877 C CA . LEU A 1 108 ? -13.524 7.330 5.610 1.00 97.25 108 LEU A CA 1
ATOM 878 C C . LEU A 1 108 ? -14.875 6.966 6.252 1.00 97.25 108 LEU A C 1
ATOM 880 O O . LEU A 1 108 ? -14.902 6.158 7.179 1.00 97.25 108 LEU A O 1
ATOM 884 N N . ARG A 1 109 ? -15.997 7.496 5.745 1.00 96.25 109 ARG A N 1
ATOM 885 C CA . ARG A 1 109 ? -17.342 7.084 6.187 1.00 96.25 109 ARG A CA 1
ATOM 886 C C . ARG A 1 109 ? -17.613 5.622 5.876 1.00 96.25 109 ARG A C 1
ATOM 888 O O . ARG A 1 109 ? -18.071 4.910 6.759 1.00 96.25 109 ARG A O 1
ATOM 895 N N . GLU A 1 110 ? -17.271 5.163 4.675 1.00 97.75 110 GLU A N 1
ATOM 896 C CA . GLU A 1 110 ? -17.403 3.747 4.317 1.00 97.75 110 GLU A CA 1
ATOM 897 C C . GLU A 1 110 ? -16.538 2.841 5.211 1.00 97.75 110 GLU A C 1
ATOM 899 O O . GLU A 1 110 ? -16.970 1.751 5.582 1.00 97.75 110 GLU A O 1
ATOM 904 N N . LEU A 1 111 ? -15.337 3.288 5.604 1.00 98.12 111 LEU A N 1
ATOM 905 C CA . LEU A 1 111 ? -14.509 2.576 6.584 1.00 98.12 111 LEU A CA 1
ATOM 906 C C . LEU A 1 111 ? -15.191 2.518 7.957 1.00 98.12 111 LEU A C 1
ATOM 908 O O . LEU A 1 111 ? -15.239 1.455 8.570 1.00 98.12 111 LEU A O 1
ATOM 912 N N . PHE A 1 112 ? -15.741 3.633 8.445 1.00 97.56 112 PHE A N 1
ATOM 913 C CA . PHE A 1 112 ? -16.455 3.661 9.726 1.00 97.56 112 PHE A CA 1
ATOM 914 C C . PHE A 1 112 ? -17.711 2.784 9.691 1.00 97.56 112 PHE A C 1
ATOM 916 O O . PHE A 1 112 ? -17.975 2.066 10.655 1.00 97.56 112 PHE A O 1
ATOM 923 N N . GLU A 1 113 ? -18.444 2.785 8.579 1.00 97.38 113 GLU A N 1
ATOM 924 C CA . GLU A 1 113 ? -19.602 1.922 8.354 1.00 97.38 113 GLU A CA 1
ATOM 925 C C . GLU A 1 113 ? -19.216 0.439 8.349 1.00 97.38 113 GLU A C 1
ATOM 927 O O . GLU A 1 113 ? -19.853 -0.352 9.045 1.00 97.38 113 GLU A O 1
ATOM 932 N N . GLY A 1 114 ? -18.132 0.067 7.658 1.00 96.94 114 GLY A N 1
ATOM 933 C CA . GLY A 1 114 ? -17.596 -1.300 7.663 1.00 96.94 114 GLY A CA 1
ATOM 934 C C . GLY A 1 114 ? -17.162 -1.783 9.053 1.00 96.94 114 GLY A C 1
ATOM 935 O O . GLY A 1 114 ? -17.174 -2.980 9.333 1.00 96.94 114 GLY A O 1
ATOM 936 N N . LEU A 1 115 ? -16.845 -0.850 9.954 1.00 97.00 115 LEU A N 1
ATOM 937 C CA . LEU A 1 115 ? -16.540 -1.105 11.364 1.00 97.00 115 LEU A CA 1
ATOM 938 C C . LEU A 1 115 ? -17.761 -0.946 12.290 1.00 97.00 115 LEU A C 1
ATOM 940 O O . LEU A 1 115 ? -17.623 -0.959 13.514 1.00 97.00 115 LEU A O 1
ATOM 944 N N . GLY A 1 116 ? -18.964 -0.810 11.725 1.00 95.69 116 GLY A N 1
ATOM 945 C CA . GLY A 1 116 ? -20.228 -0.737 12.457 1.00 95.69 116 GLY A CA 1
ATOM 946 C C . GLY A 1 116 ? -20.466 0.585 13.189 1.00 95.69 116 GLY A C 1
ATOM 947 O O . GLY A 1 116 ? -21.267 0.617 14.119 1.00 95.69 116 GLY A O 1
ATOM 948 N N . HIS A 1 117 ? -19.767 1.659 12.805 1.00 93.31 117 HIS A N 1
ATOM 949 C CA . HIS A 1 117 ? -19.752 2.951 13.505 1.00 93.31 117 HIS A CA 1
ATOM 950 C C . HIS A 1 117 ? -19.389 2.840 14.993 1.00 93.31 117 HIS A C 1
ATOM 952 O O . HIS A 1 117 ? -19.759 3.694 15.799 1.00 93.31 117 HIS A O 1
ATOM 958 N N . ASP A 1 118 ? -18.668 1.783 15.367 1.00 93.81 118 ASP A N 1
ATOM 959 C CA . ASP A 1 118 ? -18.311 1.511 16.748 1.00 93.81 118 ASP A CA 1
ATOM 960 C C . ASP A 1 118 ? -16.981 2.196 17.102 1.00 93.81 118 ASP A C 1
ATOM 962 O O . ASP A 1 118 ? -15.931 1.791 16.588 1.00 93.81 118 ASP A O 1
ATOM 966 N N . PRO A 1 119 ? -16.975 3.207 17.994 1.00 93.94 119 PRO A N 1
ATOM 967 C CA . PRO A 1 119 ? -15.766 3.962 18.316 1.00 93.94 119 PRO A CA 1
ATOM 968 C C . PRO A 1 119 ? -14.636 3.089 18.863 1.00 93.94 119 PRO A C 1
ATOM 970 O O . PRO A 1 119 ? -13.469 3.350 18.587 1.00 93.94 119 PRO A O 1
ATOM 973 N N . PHE A 1 120 ? -14.972 2.032 19.607 1.00 93.62 120 PHE A N 1
ATOM 974 C CA . PHE A 1 120 ? -13.984 1.103 20.148 1.00 93.62 120 PHE A CA 1
ATOM 975 C C . PHE A 1 120 ? -13.336 0.271 19.040 1.00 93.62 120 PHE A C 1
ATOM 977 O O . PHE A 1 120 ? -12.119 0.094 19.031 1.00 93.62 120 PHE A O 1
ATOM 984 N N . VAL A 1 121 ? -14.127 -0.206 18.078 1.00 95.25 121 VAL A N 1
ATOM 985 C CA . VAL A 1 121 ? -13.605 -0.964 16.933 1.00 95.25 121 VAL A CA 1
ATOM 986 C C . VAL A 1 121 ? -12.762 -0.062 16.034 1.00 95.25 121 VAL A C 1
ATOM 988 O O . VAL A 1 121 ? -11.673 -0.457 15.627 1.00 95.25 121 VAL A O 1
ATOM 991 N N . ILE A 1 122 ? -13.204 1.169 15.772 1.00 96.50 122 ILE A N 1
ATOM 992 C CA . ILE A 1 122 ? -12.444 2.145 14.978 1.00 96.50 122 ILE A CA 1
ATOM 993 C C . ILE A 1 122 ? -11.101 2.462 15.653 1.00 96.50 122 ILE A C 1
ATOM 995 O O . ILE A 1 122 ? -10.060 2.436 14.991 1.00 96.50 122 ILE A O 1
ATOM 999 N N . ALA A 1 123 ? -11.089 2.676 16.971 1.00 95.56 123 ALA A N 1
ATOM 1000 C CA . ALA A 1 123 ? -9.855 2.871 17.727 1.00 95.56 123 ALA A CA 1
ATOM 1001 C C . ALA A 1 123 ? -8.899 1.675 17.582 1.00 95.56 123 ALA A C 1
ATOM 1003 O O . ALA A 1 123 ? -7.712 1.836 17.300 1.00 95.56 123 ALA A O 1
ATOM 1004 N N . GLU A 1 124 ? -9.412 0.458 17.761 1.00 94.44 124 GLU A N 1
ATOM 1005 C CA . GLU A 1 124 ? -8.596 -0.751 17.872 1.00 94.44 124 GLU A CA 1
ATOM 1006 C C . GLU A 1 124 ? -8.175 -1.371 16.534 1.00 94.44 124 GLU A C 1
ATOM 1008 O O . GLU A 1 124 ? -7.137 -2.040 16.497 1.00 94.44 124 GLU A O 1
ATOM 1013 N N . CYS A 1 125 ? -8.960 -1.187 15.471 1.00 96.81 125 CYS A N 1
ATOM 1014 C CA . CYS A 1 125 ? -8.756 -1.816 14.162 1.00 96.81 125 CYS A CA 1
ATOM 1015 C C . CYS A 1 125 ? -8.346 -0.829 13.061 1.00 96.81 125 CYS A C 1
ATOM 1017 O O . CYS A 1 125 ? -7.714 -1.266 12.106 1.00 96.81 125 CYS A O 1
ATOM 1019 N N . LEU A 1 126 ? -8.646 0.471 13.183 1.00 97.50 126 LEU A N 1
ATOM 1020 C CA . LEU A 1 126 ? -8.219 1.486 12.208 1.00 97.50 126 LEU A CA 1
ATOM 1021 C C . LEU A 1 126 ? -7.113 2.391 12.767 1.00 97.50 126 LEU A C 1
ATOM 1023 O O . LEU A 1 126 ? -6.051 2.509 12.161 1.00 97.50 126 LEU A O 1
ATOM 1027 N N . ALA A 1 127 ? -7.318 2.999 13.940 1.00 97.31 127 ALA A N 1
ATOM 1028 C CA . ALA A 1 127 ? -6.361 3.961 14.494 1.00 97.31 127 ALA A CA 1
ATOM 1029 C C . ALA A 1 127 ? -5.108 3.290 15.087 1.00 97.31 127 ALA A C 1
ATOM 1031 O O . ALA A 1 127 ? -3.987 3.746 14.849 1.00 97.31 127 ALA A O 1
ATOM 1032 N N . ARG A 1 128 ? -5.268 2.187 15.834 1.00 96.44 128 ARG A N 1
ATOM 1033 C CA . ARG A 1 128 ? -4.147 1.486 16.485 1.00 96.44 128 ARG A CA 1
ATOM 1034 C C . ARG A 1 128 ? -3.080 1.004 15.496 1.00 96.44 128 ARG A C 1
ATOM 1036 O O . ARG A 1 128 ? -1.914 1.266 15.790 1.00 96.44 128 ARG A O 1
ATOM 1043 N N . PRO A 1 129 ? -3.398 0.350 14.359 1.00 95.75 129 PRO A N 1
ATOM 1044 C CA . PRO A 1 129 ? -2.372 -0.054 13.395 1.00 95.75 129 PRO A CA 1
ATOM 1045 C C . PRO A 1 129 ? -1.544 1.123 12.862 1.00 95.75 129 PRO A C 1
ATOM 1047 O O . PRO A 1 129 ? -0.316 1.048 12.844 1.00 95.75 129 PRO A O 1
ATOM 1050 N N . ILE A 1 130 ? -2.199 2.235 12.511 1.00 95.69 130 ILE A N 1
ATOM 1051 C CA . ILE A 1 130 ? -1.550 3.447 11.980 1.00 95.69 130 ILE A CA 1
ATOM 1052 C C . ILE A 1 130 ? -0.640 4.078 13.040 1.00 95.69 130 ILE A C 1
ATOM 1054 O O . ILE A 1 130 ? 0.520 4.409 12.780 1.00 95.69 130 ILE A O 1
ATOM 1058 N N . LEU A 1 131 ? -1.149 4.218 14.265 1.00 95.88 131 LEU A N 1
ATOM 1059 C CA . LEU A 1 131 ? -0.394 4.796 15.369 1.00 95.88 131 LEU A CA 1
ATOM 1060 C C . LEU A 1 131 ? 0.789 3.911 15.782 1.00 95.88 131 LEU A C 1
ATOM 1062 O O . LEU A 1 131 ? 1.874 4.431 16.042 1.00 95.88 131 LEU A O 1
ATOM 1066 N N . ALA A 1 132 ? 0.595 2.592 15.836 1.00 94.44 132 ALA A N 1
ATOM 1067 C CA . ALA A 1 132 ? 1.647 1.643 16.181 1.00 94.44 132 ALA A CA 1
ATOM 1068 C C . ALA A 1 132 ? 2.801 1.698 15.174 1.00 94.44 132 ALA A C 1
ATOM 1070 O O . ALA A 1 132 ? 3.952 1.779 15.596 1.00 94.44 132 ALA A O 1
ATOM 1071 N N . GLU A 1 133 ? 2.506 1.736 13.870 1.00 92.69 133 GLU A N 1
ATOM 1072 C CA . GLU A 1 133 ? 3.531 1.916 12.836 1.00 92.69 133 GLU A CA 1
ATOM 1073 C C . GLU A 1 133 ? 4.306 3.218 13.048 1.00 92.69 133 GLU A C 1
ATOM 1075 O O . GLU A 1 133 ? 5.536 3.228 13.075 1.00 92.69 133 GLU A O 1
ATOM 1080 N N . ARG A 1 134 ? 3.583 4.325 13.249 1.00 90.88 134 ARG A N 1
ATOM 1081 C CA . ARG A 1 134 ? 4.191 5.647 13.406 1.00 90.88 134 ARG A CA 1
ATOM 1082 C C . ARG A 1 134 ? 5.117 5.734 14.606 1.00 90.88 134 ARG A C 1
ATOM 1084 O O . ARG A 1 134 ? 6.195 6.316 14.511 1.00 90.88 134 ARG A O 1
ATOM 1091 N N . LEU A 1 135 ? 4.714 5.148 15.725 1.00 91.44 135 LEU A N 1
ATOM 1092 C CA . LEU A 1 135 ? 5.534 5.125 16.929 1.00 91.44 135 LEU A CA 1
ATOM 1093 C C . LEU A 1 135 ? 6.732 4.176 16.786 1.00 91.44 135 LEU A C 1
ATOM 1095 O O . LEU A 1 135 ? 7.823 4.521 17.236 1.00 91.44 135 LEU A O 1
ATOM 1099 N N . ALA A 1 136 ? 6.558 3.030 16.122 1.00 87.25 136 ALA A N 1
ATOM 1100 C CA . ALA A 1 136 ? 7.647 2.089 15.862 1.00 87.25 136 ALA A CA 1
ATOM 1101 C C . ALA A 1 136 ? 8.718 2.686 14.928 1.00 87.25 136 ALA A C 1
ATOM 1103 O O . ALA A 1 136 ? 9.912 2.526 15.182 1.00 87.25 136 ALA A O 1
ATOM 1104 N N . ALA A 1 137 ? 8.310 3.428 13.892 1.00 78.81 137 ALA A N 1
ATOM 1105 C CA . ALA A 1 137 ? 9.226 4.112 12.979 1.00 78.81 137 ALA A CA 1
ATOM 1106 C C . ALA A 1 137 ? 10.013 5.236 13.678 1.00 78.81 137 ALA A C 1
ATOM 1108 O O . ALA A 1 137 ? 11.233 5.326 13.531 1.00 78.81 137 ALA A O 1
ATOM 1109 N N . GLY A 1 138 ? 9.342 6.057 14.496 1.00 64.00 138 GLY A N 1
ATOM 1110 C CA . GLY A 1 138 ? 9.980 7.151 15.238 1.00 64.00 138 GLY A CA 1
ATOM 1111 C C . GLY A 1 138 ? 11.037 6.686 16.248 1.00 64.00 138 GLY A C 1
ATOM 1112 O O . GLY A 1 138 ? 12.063 7.346 16.411 1.00 64.00 138 GLY A O 1
ATOM 1113 N N . ALA A 1 139 ? 10.844 5.524 16.880 1.00 56.38 139 ALA A N 1
ATOM 1114 C CA . ALA A 1 139 ? 11.814 4.954 17.819 1.00 56.38 139 ALA A CA 1
ATOM 1115 C C . ALA A 1 139 ? 13.141 4.549 17.146 1.00 56.38 139 ALA A C 1
ATOM 1117 O O . ALA A 1 139 ? 14.204 4.673 17.755 1.00 56.38 139 ALA A O 1
ATOM 1118 N N . SER A 1 140 ? 13.103 4.130 15.875 1.00 48.72 140 SER A N 1
ATOM 1119 C CA . SER A 1 140 ? 14.308 3.762 15.119 1.00 48.72 140 SER A CA 1
ATOM 1120 C C . SER A 1 140 ? 15.213 4.965 14.816 1.00 48.72 140 SER A C 1
ATOM 1122 O O . SER A 1 140 ? 16.427 4.803 14.712 1.00 48.72 140 SER A O 1
ATOM 1124 N N . VAL A 1 141 ? 14.647 6.173 14.711 1.00 40.56 141 VAL A N 1
ATOM 1125 C CA . VAL A 1 141 ? 15.393 7.411 14.415 1.00 40.56 141 VAL A CA 1
ATOM 1126 C C . VAL A 1 141 ? 16.136 7.932 15.652 1.00 40.56 141 VAL A C 1
ATOM 1128 O O . VAL A 1 141 ? 17.263 8.410 15.545 1.00 40.56 141 VAL A O 1
ATOM 1131 N N . VAL A 1 142 ? 15.549 7.793 16.846 1.00 35.88 142 VAL A N 1
ATOM 1132 C CA . VAL A 1 142 ? 16.154 8.259 18.112 1.00 35.88 142 VAL A CA 1
ATOM 1133 C C . VAL A 1 142 ? 17.350 7.392 18.535 1.00 35.88 142 VAL A C 1
ATOM 1135 O O . VAL A 1 142 ? 18.258 7.879 19.203 1.00 35.88 142 VAL A O 1
ATOM 1138 N N . ALA A 1 143 ? 17.397 6.129 18.104 1.00 33.25 143 ALA A N 1
ATOM 1139 C CA . ALA A 1 143 ? 18.488 5.205 18.417 1.00 33.25 143 ALA A CA 1
ATOM 1140 C C . ALA A 1 143 ? 19.757 5.390 17.553 1.00 33.25 143 ALA A C 1
ATOM 1142 O O . ALA A 1 143 ? 20.737 4.681 17.773 1.00 33.25 143 ALA A O 1
ATOM 1143 N N . GLY A 1 144 ? 19.772 6.310 16.576 1.00 27.72 144 GLY A N 1
ATOM 1144 C CA . GLY A 1 144 ? 20.956 6.584 15.745 1.00 27.72 144 GLY A CA 1
ATOM 1145 C C . GLY A 1 144 ? 21.419 5.409 14.871 1.00 27.72 144 GLY A C 1
ATOM 1146 O O . GLY A 1 144 ? 22.568 5.383 14.433 1.00 27.72 144 GLY A O 1
ATOM 1147 N N . VAL A 1 145 ? 20.550 4.426 14.620 1.00 28.19 145 VAL A N 1
ATOM 1148 C CA . VAL A 1 145 ? 20.866 3.265 13.783 1.00 28.19 145 VAL A CA 1
ATOM 1149 C C . VAL A 1 145 ? 20.421 3.563 12.353 1.00 28.19 145 VAL A C 1
ATOM 1151 O O . VAL A 1 145 ? 19.228 3.572 12.055 1.00 28.19 145 VAL A O 1
ATOM 1154 N N . SER A 1 146 ? 21.380 3.811 11.458 1.00 27.59 146 SER A N 1
ATOM 1155 C CA . SER A 1 146 ? 21.133 3.813 10.012 1.00 27.59 146 SER A CA 1
ATOM 1156 C C . SER A 1 146 ? 20.491 2.481 9.597 1.00 27.59 146 SER A C 1
ATOM 1158 O O . SER A 1 146 ? 20.954 1.435 10.059 1.00 27.59 146 SER A O 1
ATOM 1160 N N . PRO A 1 147 ? 19.491 2.459 8.696 1.00 30.91 147 PRO A N 1
ATOM 1161 C CA . PRO A 1 147 ? 18.886 1.224 8.207 1.00 30.91 147 PRO A CA 1
ATOM 1162 C C . PRO A 1 147 ? 19.803 0.585 7.154 1.00 30.91 147 PRO A C 1
ATOM 1164 O O . PRO A 1 147 ? 19.457 0.432 5.988 1.00 30.91 147 PRO A O 1
ATOM 1167 N N . ALA A 1 148 ? 21.018 0.242 7.563 1.00 27.75 148 ALA A N 1
ATOM 1168 C CA . ALA A 1 148 ? 21.928 -0.601 6.820 1.00 27.75 148 ALA A CA 1
ATOM 1169 C C . ALA A 1 148 ? 22.176 -1.839 7.686 1.00 27.75 148 ALA A C 1
ATOM 1171 O O . ALA A 1 148 ? 22.764 -1.746 8.758 1.00 27.75 148 ALA A O 1
ATOM 1172 N N . LEU A 1 149 ? 21.725 -2.994 7.187 1.00 32.50 149 LEU A N 1
ATOM 1173 C CA . LEU A 1 149 ? 21.980 -4.335 7.731 1.00 32.50 149 LEU A CA 1
ATOM 1174 C C . LEU A 1 149 ? 21.211 -4.735 9.005 1.00 32.50 149 LEU A C 1
ATOM 1176 O O . LEU A 1 149 ? 21.800 -5.215 9.966 1.00 32.50 149 LEU A O 1
ATOM 1180 N N . THR A 1 150 ? 19.880 -4.704 8.968 1.00 28.56 150 THR A N 1
ATOM 1181 C CA . THR A 1 150 ? 19.060 -5.642 9.760 1.00 28.56 150 THR A CA 1
ATOM 1182 C C . THR A 1 150 ? 17.977 -6.250 8.871 1.00 28.56 150 THR A C 1
ATOM 1184 O O . THR A 1 150 ? 16.819 -5.850 8.862 1.00 28.56 150 THR A O 1
ATOM 1187 N N . GLY A 1 151 ? 18.380 -7.238 8.067 1.00 30.88 151 GLY A N 1
ATOM 1188 C CA . GLY A 1 151 ? 17.486 -8.075 7.262 1.00 30.88 151 GLY A CA 1
ATOM 1189 C C . GLY A 1 151 ? 16.699 -9.084 8.101 1.00 30.88 151 GLY A C 1
ATOM 1190 O O . GLY A 1 151 ? 16.742 -10.271 7.809 1.00 30.88 151 GLY A O 1
ATOM 1191 N N . SER A 1 152 ? 16.016 -8.627 9.149 1.00 30.19 152 SER A N 1
ATOM 1192 C CA . SER A 1 152 ? 15.122 -9.455 9.957 1.00 30.19 152 SER A CA 1
ATOM 1193 C C . SER A 1 152 ? 13.780 -8.758 10.023 1.00 30.19 152 SER A C 1
ATOM 1195 O O . SER A 1 152 ? 13.657 -7.687 10.618 1.00 30.19 152 SER A O 1
ATOM 1197 N N . SER A 1 153 ? 12.765 -9.366 9.417 1.00 42.12 153 SER A N 1
ATOM 1198 C CA . SER A 1 153 ? 11.394 -8.966 9.700 1.00 42.12 153 SER A CA 1
ATOM 1199 C C . SER A 1 153 ? 11.103 -9.226 11.185 1.00 42.12 153 SER A C 1
ATOM 1201 O O . SER A 1 153 ? 11.694 -10.115 11.806 1.00 42.12 153 SER A O 1
ATOM 1203 N N . ALA A 1 154 ? 10.162 -8.488 11.773 1.00 38.81 154 ALA A N 1
ATOM 1204 C CA . ALA A 1 154 ? 9.615 -8.851 13.081 1.00 38.81 154 ALA A CA 1
ATOM 1205 C C . ALA A 1 154 ? 8.982 -10.266 13.069 1.00 38.81 154 ALA A C 1
ATOM 1207 O O . ALA A 1 154 ? 8.856 -10.885 14.125 1.00 38.81 154 ALA A O 1
ATOM 1208 N N . ALA A 1 155 ? 8.666 -10.808 11.882 1.00 38.12 155 ALA A N 1
ATOM 1209 C CA . ALA A 1 155 ? 8.223 -12.187 11.690 1.00 38.12 155 ALA A CA 1
ATOM 1210 C C . ALA A 1 155 ? 9.362 -13.220 11.850 1.00 38.12 155 ALA A C 1
ATOM 1212 O O . ALA A 1 155 ? 9.125 -14.299 12.389 1.00 38.12 155 ALA A O 1
ATOM 1213 N N . ASP A 1 156 ? 10.605 -12.883 11.489 1.00 35.75 156 ASP A N 1
ATOM 1214 C CA . ASP A 1 156 ? 11.764 -13.776 11.663 1.00 35.75 156 ASP A CA 1
ATOM 1215 C C . ASP A 1 156 ? 12.173 -13.893 13.140 1.00 35.75 156 ASP A C 1
ATOM 1217 O O . ASP A 1 156 ? 12.539 -14.971 13.613 1.00 35.75 156 ASP A O 1
ATOM 1221 N N . THR A 1 157 ? 12.018 -12.816 13.919 1.00 36.44 157 THR A N 1
ATOM 1222 C CA . THR A 1 157 ? 12.218 -12.855 15.378 1.00 36.44 157 THR A CA 1
ATOM 1223 C C . THR A 1 157 ? 11.113 -13.657 16.082 1.00 36.44 157 THR A C 1
ATOM 1225 O O . THR A 1 157 ? 11.387 -14.342 17.072 1.00 36.44 157 THR A O 1
ATOM 1228 N N . ALA A 1 158 ? 9.882 -13.638 15.553 1.00 37.47 158 ALA A N 1
ATOM 1229 C CA . ALA A 1 158 ? 8.731 -14.365 16.097 1.00 37.47 158 ALA A CA 1
ATOM 1230 C C . ALA A 1 158 ? 8.793 -15.890 15.873 1.00 37.47 158 ALA A C 1
ATOM 1232 O O . ALA A 1 158 ? 8.216 -16.646 16.652 1.00 37.47 158 ALA A O 1
ATOM 1233 N N . ALA A 1 159 ? 9.537 -16.370 14.870 1.00 35.81 159 ALA A N 1
ATOM 1234 C CA . ALA A 1 159 ? 9.705 -17.805 14.630 1.00 35.81 159 ALA A CA 1
ATOM 1235 C C . ALA A 1 159 ? 10.591 -18.509 15.683 1.00 35.81 159 ALA A C 1
ATOM 1237 O O . ALA A 1 159 ? 10.519 -19.731 15.821 1.00 35.81 159 ALA A O 1
ATOM 1238 N N . SER A 1 160 ? 11.407 -17.769 16.450 1.00 32.75 160 SER A N 1
ATOM 1239 C CA . SER A 1 160 ? 12.294 -18.365 17.469 1.00 32.75 160 SER A CA 1
ATOM 1240 C C . SER A 1 160 ? 11.670 -18.471 18.867 1.00 32.75 160 SER A C 1
ATOM 1242 O O . SER A 1 160 ? 12.139 -19.248 19.700 1.00 32.75 160 SER A O 1
ATOM 1244 N N . THR A 1 161 ? 10.573 -17.761 19.129 1.00 33.47 161 THR A N 1
ATOM 1245 C CA . THR A 1 161 ? 9.836 -17.828 20.394 1.00 33.47 161 THR A CA 1
ATOM 1246 C C . THR A 1 161 ? 8.421 -18.310 20.120 1.00 33.47 161 THR A C 1
ATOM 1248 O O . THR A 1 161 ? 7.530 -17.534 19.800 1.00 33.47 161 THR A O 1
ATOM 1251 N N . GLY A 1 162 ? 8.202 -19.618 20.294 1.00 31.59 162 GLY A N 1
ATOM 1252 C CA . GLY A 1 162 ? 6.900 -20.294 20.209 1.00 31.59 162 GLY A CA 1
ATOM 1253 C C . GLY A 1 162 ? 5.896 -19.878 21.293 1.00 31.59 162 GLY A C 1
ATOM 1254 O O . GLY A 1 162 ? 5.259 -20.725 21.918 1.00 31.59 162 GLY A O 1
ATOM 1255 N N . ASN A 1 163 ? 5.751 -18.580 21.541 1.00 33.91 163 ASN A N 1
ATOM 1256 C CA . ASN A 1 163 ? 4.787 -18.017 22.459 1.00 33.91 163 ASN A CA 1
ATOM 1257 C C . ASN A 1 163 ? 3.570 -17.577 21.642 1.00 33.91 163 ASN A C 1
ATOM 1259 O O . ASN A 1 163 ? 3.580 -16.529 21.002 1.00 33.91 163 ASN A O 1
ATOM 1263 N N . ARG A 1 164 ? 2.518 -18.406 21.648 1.00 38.31 164 ARG A N 1
ATOM 1264 C CA . ARG A 1 164 ? 1.179 -18.038 21.164 1.00 38.31 164 ARG A CA 1
ATOM 1265 C C . ARG A 1 164 ? 0.851 -16.618 21.641 1.00 38.31 164 ARG A C 1
ATOM 1267 O O . ARG A 1 164 ? 0.725 -16.400 22.847 1.00 38.31 164 ARG A O 1
ATOM 1274 N N . ILE A 1 165 ? 0.725 -15.677 20.705 1.00 38.41 165 ILE A N 1
ATOM 1275 C CA . ILE A 1 165 ? 0.437 -14.267 20.978 1.00 38.41 165 ILE A CA 1
ATOM 1276 C C . ILE A 1 165 ? -0.854 -14.191 21.808 1.00 38.41 165 ILE A C 1
ATOM 1278 O O . ILE A 1 165 ? -1.949 -14.446 21.310 1.00 38.41 165 ILE A O 1
ATOM 1282 N N . ARG A 1 166 ? -0.748 -13.856 23.101 1.00 36.47 166 ARG A N 1
ATOM 1283 C CA . ARG A 1 166 ? -1.913 -13.467 23.905 1.00 36.47 166 ARG A CA 1
ATOM 1284 C C . ARG A 1 166 ? -2.279 -12.035 23.528 1.00 36.47 166 ARG A C 1
ATOM 1286 O O . ARG A 1 166 ? -1.684 -11.078 24.014 1.00 36.47 166 ARG A O 1
ATOM 1293 N N . ALA A 1 167 ? -3.256 -11.906 22.638 1.00 38.09 167 ALA A N 1
ATOM 1294 C CA . ALA A 1 167 ? -3.897 -10.644 22.301 1.00 38.09 167 ALA A CA 1
ATOM 1295 C C . ALA A 1 167 ? -4.818 -10.204 23.451 1.00 38.09 167 ALA A C 1
ATOM 1297 O O . ALA A 1 167 ? -6.010 -10.495 23.451 1.00 38.09 167 ALA A O 1
ATOM 1298 N N . THR A 1 168 ? -4.273 -9.528 24.460 1.00 34.19 168 THR A N 1
ATOM 1299 C CA . THR A 1 168 ? -5.087 -8.839 25.472 1.00 34.19 168 THR A CA 1
ATOM 1300 C C . THR A 1 168 ? -4.608 -7.402 25.611 1.00 34.19 168 THR A C 1
ATOM 1302 O O . THR A 1 168 ? -3.743 -7.104 26.433 1.00 34.19 168 THR A O 1
ATOM 1305 N N . THR A 1 169 ? -5.164 -6.500 24.799 1.00 46.16 169 THR A N 1
ATOM 1306 C CA . THR A 1 169 ? -5.164 -5.067 25.109 1.00 46.16 169 THR A CA 1
ATOM 1307 C C . THR A 1 169 ? -6.243 -4.823 26.164 1.00 46.16 169 THR A C 1
ATOM 1309 O O . THR A 1 169 ? -7.428 -4.738 25.857 1.00 46.16 169 THR A O 1
ATOM 1312 N N . ASN A 1 170 ? -5.837 -4.772 27.435 1.00 42.38 170 ASN A N 1
ATOM 1313 C CA . ASN A 1 170 ? -6.713 -4.346 28.525 1.00 42.38 170 ASN A CA 1
ATOM 1314 C C . ASN A 1 170 ? -6.868 -2.825 28.457 1.00 42.38 170 ASN A C 1
ATOM 1316 O O . ASN A 1 170 ? -5.933 -2.094 28.781 1.00 42.38 170 ASN A O 1
ATOM 1320 N N . VAL A 1 171 ? -8.044 -2.354 28.048 1.00 50.19 171 VAL A N 1
ATOM 1321 C CA . VAL A 1 171 ? -8.430 -0.947 28.175 1.00 50.19 171 VAL A CA 1
ATOM 1322 C C . VAL A 1 171 ? -9.425 -0.866 29.330 1.00 50.19 171 VAL A C 1
ATOM 1324 O O . VAL A 1 171 ? -10.538 -1.379 29.237 1.00 50.19 171 VAL A O 1
ATOM 1327 N N . ASN A 1 172 ? -9.010 -0.275 30.451 1.00 46.19 172 ASN A N 1
ATOM 1328 C CA . ASN A 1 172 ? -9.935 0.071 31.528 1.00 46.19 172 ASN A CA 1
ATOM 1329 C C . ASN A 1 172 ? -10.850 1.193 31.030 1.00 46.19 172 ASN A C 1
ATOM 1331 O O . ASN A 1 172 ? -10.338 2.253 30.705 1.00 46.19 172 ASN A O 1
ATOM 1335 N N . ASP A 1 173 ? -12.156 0.931 30.965 1.00 50.59 173 ASP A N 1
ATOM 1336 C CA . ASP A 1 173 ? -13.273 1.889 30.884 1.00 50.59 173 ASP A CA 1
ATOM 1337 C C . ASP A 1 173 ? -12.984 3.232 30.180 1.00 50.59 173 ASP A C 1
ATOM 1339 O O . ASP A 1 173 ? -13.220 4.309 30.727 1.00 50.59 173 ASP A O 1
ATOM 1343 N N . VAL A 1 174 ? -12.442 3.184 28.958 1.00 58.09 174 VAL A N 1
ATOM 1344 C CA . VAL A 1 174 ? -12.325 4.382 28.120 1.00 58.09 174 VAL A CA 1
ATOM 1345 C C . VAL A 1 174 ? -13.442 4.361 27.095 1.00 58.09 174 VAL A C 1
ATOM 1347 O O . VAL A 1 174 ? -13.449 3.548 26.171 1.00 58.09 174 VAL A O 1
ATOM 1350 N N . GLN A 1 175 ? -14.405 5.264 27.275 1.00 75.56 175 GLN A N 1
ATOM 1351 C CA . GLN A 1 175 ? -15.390 5.563 26.247 1.00 75.56 175 GLN A CA 1
ATOM 1352 C C . GLN A 1 175 ? -14.718 6.383 25.148 1.00 75.56 175 GLN A C 1
ATOM 1354 O O . GLN A 1 175 ? -14.434 7.566 25.325 1.00 75.56 175 GLN A O 1
ATOM 1359 N N . TYR A 1 176 ? -14.469 5.743 24.010 1.00 87.62 176 TYR A N 1
ATOM 1360 C CA . TYR A 1 176 ? -14.120 6.449 22.785 1.00 87.62 176 TYR A CA 1
ATOM 1361 C C . TYR A 1 176 ? -15.332 7.233 22.276 1.00 87.62 176 TYR A C 1
ATOM 1363 O O . TYR A 1 176 ? -16.467 6.748 22.313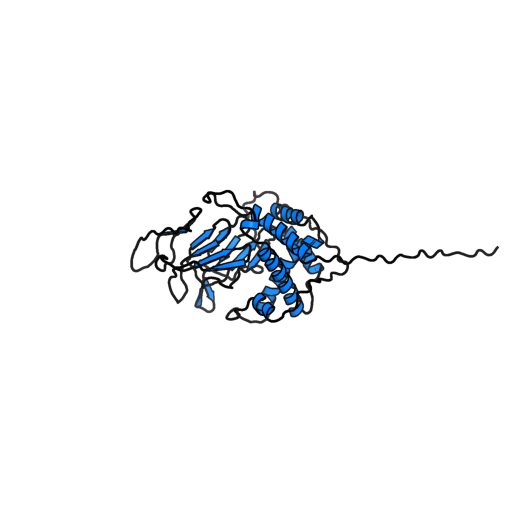 1.00 87.62 176 TYR A O 1
ATOM 1371 N N . LYS A 1 177 ? -15.087 8.434 21.763 1.00 91.50 177 LYS A N 1
ATOM 1372 C CA . LYS A 1 177 ? -16.086 9.251 21.080 1.00 91.50 177 LYS A CA 1
ATOM 1373 C C . LYS A 1 177 ? -15.885 9.106 19.577 1.00 91.50 177 LYS A C 1
ATOM 1375 O O . LYS A 1 177 ? -14.768 9.262 19.088 1.00 91.50 177 LYS A O 1
ATOM 1380 N N . LEU A 1 178 ? -16.965 8.840 18.842 1.00 91.69 178 LEU A N 1
ATOM 1381 C CA . LEU A 1 178 ? -16.911 8.873 17.382 1.00 91.69 178 LEU A CA 1
ATOM 1382 C C . LEU A 1 178 ? -16.625 10.315 16.927 1.00 91.69 178 LEU A C 1
ATOM 1384 O O . LEU A 1 178 ? -17.397 11.209 17.293 1.00 91.69 178 LEU A O 1
ATOM 1388 N N . PRO A 1 179 ? -15.545 10.568 16.173 1.00 92.38 179 PRO A N 1
ATOM 1389 C CA . PRO A 1 179 ? -15.272 11.898 15.659 1.00 92.38 179 PRO A CA 1
ATOM 1390 C C . PRO A 1 179 ? -16.225 12.241 14.511 1.00 92.38 179 PRO A C 1
ATOM 1392 O O . PRO A 1 179 ? -16.663 11.371 13.755 1.00 92.38 179 PRO A O 1
ATOM 1395 N N . GLU A 1 180 ? -16.520 13.529 14.360 1.00 90.81 180 GLU A N 1
ATOM 1396 C CA . GLU A 1 180 ? -17.237 14.036 13.193 1.00 90.81 180 GLU A CA 1
ATOM 1397 C C . GLU A 1 180 ? -16.267 14.159 12.015 1.00 90.81 180 GLU A C 1
ATOM 1399 O O . GLU A 1 180 ? -15.194 14.750 12.136 1.00 90.81 180 GLU A O 1
ATOM 1404 N N . ILE A 1 181 ? -16.637 13.584 10.869 1.00 88.62 181 ILE A N 1
ATOM 1405 C CA . ILE A 1 181 ? -15.824 13.650 9.654 1.00 88.62 181 ILE A CA 1
ATOM 1406 C C . ILE A 1 181 ? -16.094 14.986 8.971 1.00 88.62 181 ILE A C 1
ATOM 1408 O O . ILE A 1 181 ? -17.181 15.201 8.424 1.00 88.62 181 ILE A O 1
ATOM 1412 N N . SER A 1 182 ? -15.087 15.858 8.978 1.00 77.56 182 SER A N 1
ATOM 1413 C CA . SER A 1 182 ? -15.134 17.145 8.291 1.00 77.56 182 SER A CA 1
ATOM 1414 C C . SER A 1 182 ? -15.430 16.939 6.808 1.00 77.56 182 SER A C 1
ATOM 1416 O O . SER A 1 182 ? -14.711 16.230 6.103 1.00 77.56 182 SER A O 1
ATOM 1418 N N . VAL A 1 183 ? -16.496 17.568 6.318 1.00 68.75 183 VAL A N 1
ATOM 1419 C CA . VAL A 1 183 ? -16.789 17.611 4.885 1.00 68.75 183 VAL A CA 1
ATOM 1420 C C . VAL A 1 183 ? -16.080 18.837 4.338 1.00 68.75 183 VAL A C 1
ATOM 1422 O O . VAL A 1 183 ? -16.478 19.960 4.640 1.00 68.75 183 VAL A O 1
ATOM 1425 N N . ALA A 1 184 ? -15.011 18.643 3.570 1.00 60.62 184 ALA A N 1
ATOM 1426 C CA . ALA A 1 184 ? -14.523 19.723 2.728 1.00 60.62 184 ALA A CA 1
ATOM 1427 C C . ALA A 1 184 ? -15.614 19.988 1.682 1.00 60.62 184 ALA A C 1
ATOM 1429 O O . ALA A 1 184 ? -15.914 19.123 0.859 1.00 60.62 184 ALA A O 1
ATOM 1430 N N . THR A 1 185 ? -16.275 21.137 1.795 1.00 53.94 185 THR A N 1
ATOM 1431 C CA . THR A 1 185 ? -17.241 21.623 0.812 1.00 53.94 185 THR A CA 1
ATOM 1432 C C . THR A 1 185 ? -16.505 21.887 -0.492 1.00 53.94 185 THR A C 1
ATOM 1434 O O . THR A 1 185 ? -15.664 22.775 -0.530 1.00 53.94 185 THR A O 1
ATOM 1437 N N . ASP A 1 186 ? -16.849 21.098 -1.507 1.00 54.59 186 ASP A N 1
ATOM 1438 C CA . ASP A 1 186 ? -16.543 21.256 -2.927 1.00 54.59 186 ASP A CA 1
ATOM 1439 C C . ASP A 1 186 ? -15.059 21.326 -3.349 1.00 54.59 186 ASP A C 1
ATOM 1441 O O . ASP A 1 186 ? -14.223 22.054 -2.825 1.00 54.59 186 ASP A O 1
ATOM 1445 N N . CYS A 1 187 ? -14.721 20.579 -4.405 1.00 54.59 187 CYS A N 1
ATOM 1446 C CA . CYS A 1 187 ? -13.420 20.641 -5.086 1.00 54.59 187 CYS A CA 1
ATOM 1447 C C . CYS A 1 187 ? -13.284 21.889 -5.985 1.00 54.59 187 CYS A C 1
ATOM 1449 O O . CYS A 1 187 ? -12.730 21.798 -7.080 1.00 54.59 187 CYS A O 1
ATOM 1451 N N . THR A 1 188 ? -13.860 23.027 -5.595 1.00 57.16 188 THR A N 1
ATOM 1452 C CA . THR A 1 188 ? -13.923 24.237 -6.437 1.00 57.16 188 THR A CA 1
ATOM 1453 C C . THR A 1 188 ? -12.772 25.202 -6.217 1.00 57.16 188 THR A C 1
ATOM 1455 O O . THR A 1 188 ? -12.576 26.107 -7.027 1.00 57.16 188 THR A O 1
ATOM 1458 N N . ASP A 1 189 ? -11.990 24.999 -5.165 1.00 61.56 189 ASP A N 1
ATOM 1459 C CA . ASP A 1 189 ? -10.951 25.940 -4.789 1.00 61.56 189 ASP A CA 1
ATOM 1460 C C . ASP A 1 189 ? -9.616 25.414 -5.322 1.00 61.56 189 ASP A C 1
ATOM 1462 O O . ASP A 1 189 ? -9.043 24.480 -4.760 1.00 61.56 189 ASP A O 1
ATOM 1466 N N . ASP A 1 190 ? -9.147 26.005 -6.430 1.00 73.94 190 ASP A N 1
ATOM 1467 C CA . ASP A 1 190 ? -7.820 25.832 -7.050 1.00 73.94 190 ASP A CA 1
ATOM 1468 C C . ASP A 1 190 ? -6.703 26.217 -6.060 1.00 73.94 190 ASP A C 1
ATOM 1470 O O . ASP A 1 190 ? -6.075 27.274 -6.128 1.00 73.94 190 ASP A O 1
ATOM 1474 N N . THR A 1 191 ? -6.541 25.387 -5.034 1.00 78.06 191 THR A N 1
ATOM 1475 C CA . THR A 1 191 ? -5.745 25.652 -3.843 1.00 78.06 191 THR A CA 1
ATOM 1476 C C . THR A 1 191 ? -4.916 24.428 -3.494 1.00 78.06 191 THR A C 1
ATOM 1478 O O . THR A 1 191 ? -5.351 23.280 -3.587 1.00 78.06 191 THR A O 1
ATOM 1481 N N . TRP A 1 192 ? -3.679 24.679 -3.075 1.00 81.19 192 TRP A N 1
ATOM 1482 C CA . TRP A 1 192 ? -2.759 23.636 -2.648 1.00 81.19 192 TRP A CA 1
ATOM 1483 C C . TRP A 1 192 ? -2.820 23.489 -1.135 1.00 81.19 192 TRP A C 1
ATOM 1485 O O . TRP A 1 192 ? -2.539 24.435 -0.402 1.00 81.19 192 TRP A O 1
ATOM 1495 N N . THR A 1 193 ? -3.142 22.284 -0.666 1.00 81.50 193 THR A N 1
ATOM 1496 C CA . THR A 1 193 ? -3.075 21.935 0.756 1.00 81.50 193 THR A CA 1
ATOM 1497 C C . THR A 1 193 ? -1.961 20.924 0.976 1.00 81.50 193 THR A C 1
ATOM 1499 O O . THR A 1 193 ? -1.907 19.897 0.300 1.00 81.50 193 THR A O 1
ATOM 1502 N N . ALA A 1 194 ? -1.074 21.203 1.930 1.00 85.06 194 ALA A N 1
ATOM 1503 C CA . ALA A 1 194 ? -0.030 20.261 2.308 1.00 85.06 194 ALA A CA 1
ATOM 1504 C C . ALA A 1 194 ? -0.639 18.982 2.912 1.00 85.06 194 ALA A C 1
ATOM 1506 O O . ALA A 1 194 ? -1.571 19.037 3.719 1.00 85.06 194 ALA A O 1
ATOM 1507 N N . THR A 1 195 ? -0.097 17.829 2.529 1.00 88.00 195 THR A N 1
ATOM 1508 C CA . THR A 1 195 ? -0.390 16.534 3.155 1.00 88.00 195 THR A CA 1
ATOM 1509 C C . THR A 1 195 ? 0.564 16.281 4.317 1.00 88.00 195 THR A C 1
ATOM 1511 O O . THR A 1 195 ? 1.600 16.942 4.436 1.00 88.00 195 THR A O 1
ATOM 1514 N N . THR A 1 196 ? 0.259 15.292 5.158 1.00 88.56 196 THR A N 1
ATOM 1515 C CA . THR A 1 196 ? 1.194 14.887 6.213 1.00 88.56 196 THR A CA 1
ATOM 1516 C C . THR A 1 196 ? 2.563 14.479 5.647 1.00 88.56 196 THR A C 1
ATOM 1518 O O . THR A 1 196 ? 2.665 13.822 4.606 1.00 88.56 196 THR A O 1
ATOM 1521 N N . THR A 1 197 ? 3.627 14.864 6.352 1.00 89.56 197 THR A N 1
ATOM 1522 C CA . THR A 1 197 ? 5.009 14.421 6.102 1.00 89.56 197 THR A CA 1
ATOM 1523 C C . THR A 1 197 ? 5.478 13.389 7.126 1.00 89.56 197 THR A C 1
ATOM 1525 O O . THR A 1 197 ? 6.595 12.884 7.039 1.00 89.56 197 THR A O 1
ATOM 1528 N N . VAL A 1 198 ? 4.633 13.046 8.104 1.00 88.50 198 VAL A N 1
ATOM 1529 C CA . VAL A 1 198 ? 4.978 12.067 9.134 1.00 88.50 198 VAL A CA 1
ATOM 1530 C C . VAL A 1 198 ? 5.049 10.677 8.502 1.00 88.50 198 VAL A C 1
ATOM 1532 O O . VAL A 1 198 ? 4.077 10.229 7.898 1.00 88.50 198 VAL A O 1
ATOM 1535 N N . ASN A 1 199 ? 6.203 10.015 8.641 1.00 88.56 199 ASN A N 1
ATOM 1536 C CA . ASN A 1 199 ? 6.578 8.765 7.959 1.00 88.56 199 ASN A CA 1
ATOM 1537 C C . ASN A 1 199 ? 6.574 8.831 6.424 1.00 88.56 199 ASN A C 1
ATOM 1539 O O . ASN A 1 199 ? 6.560 7.787 5.767 1.00 88.56 199 ASN A O 1
ATOM 1543 N N . ALA A 1 200 ? 6.576 10.028 5.834 1.00 91.62 200 ALA A N 1
ATOM 1544 C CA . ALA A 1 200 ? 6.775 10.141 4.398 1.00 91.62 200 ALA A CA 1
ATOM 1545 C C . ALA A 1 200 ? 8.166 9.588 4.022 1.00 91.62 200 ALA A C 1
ATOM 1547 O O . ALA A 1 200 ? 9.102 9.701 4.819 1.00 91.62 200 ALA A O 1
ATOM 1548 N N . PRO A 1 201 ? 8.328 8.995 2.826 1.00 92.38 201 PRO A N 1
ATOM 1549 C CA . PRO A 1 201 ? 9.631 8.536 2.362 1.00 92.38 201 PRO A CA 1
ATOM 1550 C C . PRO A 1 201 ? 10.662 9.666 2.364 1.00 92.38 201 PRO A C 1
ATOM 1552 O O . PRO A 1 201 ? 10.323 10.805 2.042 1.00 92.38 201 PRO A O 1
ATOM 1555 N N . ASP A 1 202 ? 11.927 9.328 2.636 1.00 88.44 202 ASP A N 1
ATOM 1556 C CA . ASP A 1 202 ? 13.034 10.292 2.587 1.00 88.44 202 ASP A CA 1
ATOM 1557 C C . ASP A 1 202 ? 13.062 11.075 1.272 1.00 88.44 202 ASP A C 1
ATOM 1559 O O . ASP A 1 202 ? 12.628 10.567 0.229 1.00 88.44 202 ASP A O 1
ATOM 1563 N N . VAL A 1 203 ? 13.637 12.281 1.320 1.00 90.12 203 VAL A N 1
ATOM 1564 C CA . VAL A 1 203 ? 13.847 13.124 0.138 1.00 90.12 203 VAL A CA 1
ATOM 1565 C C . VAL A 1 203 ? 14.509 12.326 -0.985 1.00 90.12 203 VAL A C 1
ATOM 1567 O O . VAL A 1 203 ? 15.485 11.604 -0.772 1.00 90.12 203 VAL A O 1
ATOM 1570 N N . ARG A 1 204 ? 13.942 12.436 -2.185 1.00 93.31 204 ARG A N 1
ATOM 1571 C CA . ARG A 1 204 ? 14.349 11.651 -3.348 1.00 93.31 204 ARG A CA 1
ATOM 1572 C C . ARG A 1 204 ? 14.029 12.362 -4.657 1.00 93.31 204 ARG A C 1
ATOM 1574 O O . ARG A 1 204 ? 13.122 13.193 -4.703 1.00 93.31 204 ARG A O 1
ATOM 1581 N N . ALA A 1 205 ? 14.782 12.016 -5.692 1.00 93.06 205 ALA A N 1
ATOM 1582 C CA . ALA A 1 205 ? 14.546 12.379 -7.086 1.00 93.06 205 ALA A CA 1
ATOM 1583 C C . ALA A 1 205 ? 14.464 11.112 -7.952 1.00 93.06 205 ALA A C 1
ATOM 1585 O O . ALA A 1 205 ? 14.950 10.054 -7.552 1.00 93.06 205 ALA A O 1
ATOM 1586 N N . ASP A 1 206 ? 13.854 11.206 -9.136 1.00 93.44 206 ASP A N 1
ATOM 1587 C CA . ASP A 1 206 ? 13.643 10.087 -10.074 1.00 93.44 206 ASP A CA 1
ATOM 1588 C C . ASP A 1 206 ? 12.960 8.851 -9.460 1.00 93.44 206 ASP A C 1
ATOM 1590 O O . ASP A 1 206 ? 13.121 7.718 -9.931 1.00 93.44 206 ASP A O 1
ATOM 1594 N N . GLN A 1 207 ? 12.195 9.071 -8.389 1.00 95.12 207 GLN A N 1
ATOM 1595 C CA . GLN A 1 207 ? 11.233 8.117 -7.866 1.00 95.12 207 GLN A CA 1
ATOM 1596 C C . GLN A 1 207 ? 10.056 7.982 -8.823 1.00 95.12 207 GLN A C 1
ATOM 1598 O O . GLN A 1 207 ? 9.699 8.914 -9.547 1.00 95.12 207 GLN A O 1
ATOM 1603 N N . THR A 1 208 ? 9.393 6.840 -8.758 1.00 94.56 208 THR A N 1
ATOM 1604 C CA . THR A 1 208 ? 8.116 6.649 -9.435 1.00 94.56 208 THR A CA 1
ATOM 1605 C C . THR A 1 208 ? 6.977 6.701 -8.432 1.00 94.56 208 THR A C 1
ATOM 1607 O O . THR A 1 208 ? 7.159 6.435 -7.240 1.00 94.56 208 THR A O 1
ATOM 1610 N N . ALA A 1 209 ? 5.795 7.067 -8.925 1.00 95.69 209 ALA A N 1
ATOM 1611 C CA . ALA A 1 209 ? 4.566 7.035 -8.157 1.00 95.69 209 ALA A CA 1
ATOM 1612 C C . ALA A 1 209 ? 3.450 6.380 -8.978 1.00 95.69 209 ALA A C 1
ATOM 1614 O O . ALA A 1 209 ? 3.322 6.648 -10.173 1.00 95.69 209 ALA A O 1
ATOM 1615 N N . VAL A 1 210 ? 2.628 5.548 -8.336 1.00 97.06 210 VAL A N 1
ATOM 1616 C CA . VAL A 1 210 ? 1.385 5.019 -8.915 1.00 97.06 210 VAL A CA 1
ATOM 1617 C C . VAL A 1 210 ? 0.200 5.358 -8.021 1.00 97.06 210 VAL A C 1
ATOM 1619 O O . VAL A 1 210 ? 0.291 5.288 -6.795 1.00 97.06 210 VAL A O 1
ATOM 1622 N N . TRP A 1 211 ? -0.926 5.711 -8.639 1.00 97.19 211 TRP A N 1
ATOM 1623 C CA . TRP A 1 211 ? -2.205 5.860 -7.952 1.00 97.19 211 TRP A CA 1
ATOM 1624 C C . TRP A 1 211 ? -2.998 4.564 -8.086 1.00 97.19 211 TRP A C 1
ATOM 1626 O O . TRP A 1 211 ? -3.337 4.148 -9.193 1.00 97.19 211 TRP A O 1
ATOM 1636 N N . THR A 1 212 ? -3.303 3.920 -6.961 1.00 96.19 212 THR A N 1
ATOM 1637 C CA . THR A 1 212 ? -4.032 2.647 -6.962 1.00 96.19 212 THR A CA 1
ATOM 1638 C C . THR A 1 212 ? -5.533 2.839 -7.121 1.00 96.19 212 THR A C 1
ATOM 1640 O O . THR A 1 212 ? -6.227 1.863 -7.361 1.00 96.19 212 THR A O 1
ATOM 1643 N N . GLY A 1 213 ? -6.056 4.059 -6.966 1.00 94.69 213 GLY A N 1
ATOM 1644 C CA . GLY A 1 213 ? -7.489 4.338 -6.798 1.00 94.69 213 GLY A CA 1
ATOM 1645 C C . GLY A 1 213 ? -7.883 4.615 -5.353 1.00 94.69 213 GLY A C 1
ATOM 1646 O O . GLY A 1 213 ? -8.824 5.369 -5.107 1.00 94.69 213 GLY A O 1
ATOM 1647 N N . SER A 1 214 ? -7.136 4.056 -4.403 1.00 95.06 214 SER A N 1
ATOM 1648 C CA . SER A 1 214 ? -7.340 4.248 -2.967 1.00 95.06 214 SER A CA 1
ATOM 1649 C C . SER A 1 214 ? -6.141 4.880 -2.269 1.00 95.06 214 SER A C 1
ATOM 1651 O O . SER A 1 214 ? -6.330 5.656 -1.344 1.00 95.06 214 SER A O 1
ATOM 1653 N N . GLU A 1 215 ? -4.931 4.583 -2.734 1.00 97.00 215 GLU A N 1
ATOM 1654 C CA . GLU A 1 215 ? -3.658 4.965 -2.127 1.00 97.00 215 GLU A CA 1
ATOM 1655 C C . GLU A 1 215 ? -2.676 5.408 -3.219 1.00 97.00 215 GLU A C 1
ATOM 1657 O O . GLU A 1 215 ? -2.742 4.946 -4.363 1.00 97.00 215 GLU A O 1
ATOM 1662 N N . MET A 1 216 ? -1.719 6.264 -2.868 1.00 97.69 216 MET A N 1
ATOM 1663 C CA . MET A 1 216 ? -0.563 6.555 -3.718 1.00 97.69 216 MET A CA 1
ATOM 1664 C C . MET A 1 216 ? 0.630 5.740 -3.229 1.00 97.69 216 MET A C 1
ATOM 1666 O O . MET A 1 216 ? 0.925 5.743 -2.041 1.00 97.69 216 MET A O 1
ATOM 1670 N N . ILE A 1 217 ? 1.346 5.068 -4.124 1.00 98.06 217 ILE A N 1
ATOM 1671 C CA . ILE A 1 217 ? 2.569 4.332 -3.787 1.00 98.06 217 ILE A CA 1
ATOM 1672 C C . ILE A 1 217 ? 3.738 5.042 -4.452 1.00 98.06 217 ILE A C 1
ATOM 1674 O O . ILE A 1 217 ? 3.712 5.231 -5.663 1.00 98.06 217 ILE A O 1
ATOM 1678 N N . VAL A 1 218 ? 4.752 5.406 -3.671 1.00 97.81 218 VAL A N 1
ATOM 1679 C CA . VAL A 1 218 ? 6.013 5.995 -4.135 1.00 97.81 218 VAL A CA 1
ATOM 1680 C C . VAL A 1 218 ? 7.140 5.022 -3.839 1.00 97.81 218 VAL A C 1
ATOM 1682 O O . VAL A 1 218 ? 7.214 4.508 -2.722 1.00 97.81 218 VAL A O 1
ATOM 1685 N N . TRP A 1 219 ? 8.034 4.776 -4.794 1.00 98.19 219 TRP A N 1
ATOM 1686 C CA . TRP A 1 219 ? 9.155 3.864 -4.574 1.00 98.19 219 TRP A CA 1
ATOM 1687 C C . TRP A 1 219 ? 10.408 4.244 -5.367 1.00 98.19 219 TRP A C 1
ATOM 1689 O O . TRP A 1 219 ? 10.346 4.814 -6.459 1.00 98.19 219 TRP A O 1
ATOM 1699 N N . GLY A 1 220 ? 11.560 3.898 -4.796 1.00 97.38 220 GLY A N 1
ATOM 1700 C CA . GLY A 1 220 ? 12.857 4.022 -5.442 1.00 97.38 220 GLY A CA 1
ATOM 1701 C C . GLY A 1 220 ? 13.352 5.460 -5.546 1.00 97.38 220 GLY A C 1
ATOM 1702 O O . GLY A 1 220 ? 13.077 6.291 -4.675 1.00 97.38 220 GLY A O 1
ATOM 1703 N N . GLY A 1 221 ? 14.102 5.732 -6.609 1.00 96.31 221 GLY A N 1
ATOM 1704 C CA . GLY A 1 221 ? 14.757 7.010 -6.858 1.00 96.31 221 GLY A CA 1
ATOM 1705 C C . GLY A 1 221 ? 16.152 7.092 -6.245 1.00 96.31 221 GLY A C 1
ATOM 1706 O O . GLY A 1 221 ? 16.728 6.095 -5.792 1.00 96.31 221 GLY A O 1
ATOM 1707 N N . TYR A 1 222 ? 16.685 8.305 -6.242 1.00 93.12 222 TYR A N 1
ATOM 1708 C CA . TYR A 1 222 ? 17.982 8.639 -5.681 1.00 93.12 222 TYR A CA 1
ATOM 1709 C C . TYR A 1 222 ? 17.842 9.648 -4.556 1.00 93.12 222 TYR A C 1
ATOM 1711 O O . TYR A 1 222 ? 17.017 10.555 -4.648 1.00 93.12 222 TYR A O 1
ATOM 1719 N N . ASN A 1 223 ? 18.706 9.557 -3.553 1.00 91.62 223 ASN A N 1
ATOM 1720 C CA . ASN A 1 223 ? 18.997 10.692 -2.688 1.00 91.62 223 ASN A CA 1
ATOM 1721 C C . ASN A 1 223 ? 20.456 11.128 -2.847 1.00 91.62 223 ASN A C 1
ATOM 1723 O O . ASN A 1 223 ? 21.310 10.382 -3.333 1.00 91.62 223 ASN A O 1
ATOM 1727 N N . PHE A 1 224 ? 20.713 12.369 -2.451 1.00 88.00 224 PHE A N 1
ATOM 1728 C CA . PHE A 1 224 ? 22.046 12.945 -2.402 1.00 88.00 224 PHE A CA 1
ATOM 1729 C C . PHE A 1 224 ? 22.378 13.224 -0.943 1.00 88.00 224 PHE A C 1
ATOM 1731 O O . PHE A 1 224 ? 22.016 14.273 -0.412 1.00 88.00 224 PHE A O 1
ATOM 1738 N N . ASN A 1 225 ? 23.055 12.272 -0.307 1.00 82.75 225 ASN A N 1
ATOM 1739 C CA . ASN A 1 225 ? 23.480 12.376 1.087 1.00 82.75 225 ASN A CA 1
ATOM 1740 C C . ASN A 1 225 ? 25.008 12.298 1.141 1.00 82.75 225 ASN A C 1
ATOM 1742 O O . ASN A 1 225 ? 25.605 11.528 0.394 1.00 82.75 225 ASN A O 1
ATOM 1746 N N . ASP A 1 226 ? 25.644 13.100 1.998 1.00 81.12 226 ASP A N 1
ATOM 1747 C CA . ASP A 1 226 ? 27.102 13.092 2.219 1.00 81.12 226 ASP A CA 1
ATOM 1748 C C . ASP A 1 226 ? 27.946 13.202 0.932 1.00 81.12 226 ASP A C 1
ATOM 1750 O O . ASP A 1 226 ? 28.986 12.561 0.780 1.00 81.12 226 ASP A O 1
ATOM 1754 N N . ASN A 1 227 ? 27.491 14.025 -0.022 1.00 81.38 227 ASN A N 1
ATOM 1755 C CA . ASN A 1 227 ? 28.075 14.177 -1.364 1.00 81.38 227 ASN A CA 1
ATOM 1756 C C . ASN A 1 227 ? 28.131 12.872 -2.188 1.00 81.38 227 ASN A C 1
ATOM 1758 O O . ASN A 1 227 ? 28.920 12.768 -3.129 1.00 81.38 227 ASN A O 1
ATOM 1762 N N . GLN A 1 228 ? 27.287 11.889 -1.869 1.00 85.12 228 GLN A N 1
ATOM 1763 C CA . GLN A 1 228 ? 27.150 10.635 -2.602 1.00 85.12 228 GLN A CA 1
ATOM 1764 C C . GLN A 1 228 ? 25.724 10.459 -3.130 1.00 85.12 228 GLN A C 1
ATOM 1766 O O . GLN A 1 228 ? 24.737 10.729 -2.444 1.00 85.12 228 GLN A O 1
ATOM 1771 N N . LEU A 1 229 ? 25.629 9.999 -4.379 1.00 87.81 229 LEU A N 1
ATOM 1772 C CA . LEU A 1 229 ? 24.373 9.575 -4.986 1.00 87.81 229 LEU A CA 1
ATOM 1773 C C . LEU A 1 229 ? 24.055 8.164 -4.490 1.00 87.81 229 LEU A C 1
ATOM 1775 O O . LEU A 1 229 ? 24.769 7.226 -4.843 1.00 87.81 229 LEU A O 1
ATOM 1779 N N . ASN A 1 230 ? 22.980 7.996 -3.723 1.00 91.00 230 ASN A N 1
ATOM 1780 C CA . ASN A 1 230 ? 22.530 6.671 -3.305 1.00 91.00 230 ASN A CA 1
ATOM 1781 C C . ASN A 1 230 ? 21.222 6.320 -3.987 1.00 91.00 230 ASN A C 1
ATOM 1783 O O . ASN A 1 230 ? 20.323 7.146 -4.124 1.00 91.00 230 ASN A O 1
ATOM 1787 N N . THR A 1 231 ? 21.112 5.060 -4.384 1.00 94.00 231 THR A N 1
ATOM 1788 C CA . THR A 1 231 ? 19.875 4.510 -4.924 1.00 94.00 231 THR A CA 1
ATOM 1789 C C . THR A 1 231 ? 19.045 3.881 -3.828 1.00 94.00 231 THR A C 1
ATOM 1791 O O . THR A 1 231 ? 19.555 3.160 -2.973 1.00 94.00 231 THR A O 1
ATOM 1794 N N . LEU A 1 232 ? 17.747 4.153 -3.858 1.00 95.12 232 LEU A N 1
ATOM 1795 C CA . LEU A 1 232 ? 16.836 3.773 -2.791 1.00 95.12 232 LEU A CA 1
ATOM 1796 C C . LEU A 1 232 ? 16.065 2.521 -3.192 1.00 95.12 232 LEU A C 1
ATOM 1798 O O . LEU A 1 232 ? 15.544 2.439 -4.301 1.00 95.12 232 LEU A O 1
ATOM 1802 N N . ASN A 1 233 ? 15.989 1.545 -2.289 1.00 96.06 233 ASN A N 1
ATOM 1803 C CA . ASN A 1 233 ? 15.052 0.414 -2.362 1.00 96.06 233 ASN A CA 1
ATOM 1804 C C . ASN A 1 233 ? 13.839 0.616 -1.435 1.00 96.06 233 ASN A C 1
ATOM 1806 O O . ASN A 1 233 ? 13.071 -0.314 -1.185 1.00 96.06 233 ASN A O 1
ATOM 1810 N N . THR A 1 234 ? 13.692 1.827 -0.899 1.00 95.94 234 THR A N 1
ATOM 1811 C CA . THR A 1 234 ? 12.627 2.223 0.019 1.00 95.94 234 THR A CA 1
ATOM 1812 C C . THR A 1 234 ? 11.528 2.981 -0.712 1.00 95.94 234 THR A C 1
ATOM 1814 O O . THR A 1 234 ? 11.730 3.536 -1.797 1.00 95.94 234 THR A O 1
ATOM 1817 N N . GLY A 1 235 ? 10.361 3.038 -0.084 1.00 96.12 235 GLY A N 1
ATOM 1818 C CA . GLY A 1 235 ? 9.187 3.728 -0.585 1.00 96.12 235 GLY A CA 1
ATOM 1819 C C . GLY A 1 235 ? 8.140 3.905 0.507 1.00 96.12 235 GLY A C 1
ATOM 1820 O O . GLY A 1 235 ? 8.350 3.525 1.660 1.00 96.12 235 GLY A O 1
ATOM 1821 N N . GLY A 1 236 ? 6.995 4.465 0.133 1.00 96.38 236 GLY A N 1
ATOM 1822 C CA . GLY A 1 236 ? 5.862 4.662 1.029 1.00 96.38 236 GLY A CA 1
ATOM 1823 C C . GLY A 1 236 ? 4.535 4.566 0.296 1.00 96.38 236 GLY A C 1
ATOM 1824 O O . GLY A 1 236 ? 4.445 4.840 -0.900 1.00 96.38 236 GLY A O 1
ATOM 1825 N N . ARG A 1 237 ? 3.502 4.168 1.032 1.00 97.00 237 ARG A N 1
ATOM 1826 C CA . ARG A 1 237 ? 2.102 4.206 0.626 1.00 97.00 237 ARG A CA 1
ATOM 1827 C C . ARG A 1 237 ? 1.414 5.330 1.387 1.00 97.00 237 ARG A C 1
ATOM 1829 O O . ARG A 1 237 ? 1.407 5.309 2.615 1.00 97.00 237 ARG A O 1
ATOM 1836 N N . TYR A 1 238 ? 0.871 6.295 0.665 1.00 97.69 238 TYR A N 1
ATOM 1837 C CA . TYR A 1 238 ? 0.046 7.357 1.213 1.00 97.69 238 TYR A CA 1
ATOM 1838 C C . TYR A 1 238 ? -1.425 6.983 1.098 1.00 97.69 238 TYR A C 1
ATOM 1840 O O . TYR A 1 238 ? -1.920 6.733 -0.007 1.00 97.69 238 TYR A O 1
ATOM 1848 N N . ASP A 1 239 ? -2.115 6.990 2.232 1.00 97.06 239 ASP A N 1
ATOM 1849 C CA . ASP A 1 239 ? -3.555 6.819 2.321 1.00 97.06 239 ASP A CA 1
ATOM 1850 C C . ASP A 1 239 ? -4.234 8.180 2.569 1.00 97.06 239 ASP A C 1
ATOM 1852 O O . ASP A 1 239 ? -4.158 8.715 3.679 1.00 97.06 239 ASP A O 1
ATOM 1856 N N . PRO A 1 240 ? -4.931 8.753 1.574 1.00 96.00 240 PRO A N 1
ATOM 1857 C CA . PRO A 1 240 ? -5.665 9.999 1.744 1.00 96.00 240 PRO A CA 1
ATOM 1858 C C . PRO A 1 240 ? -6.938 9.862 2.592 1.00 96.00 240 PRO A C 1
ATOM 1860 O O . PRO A 1 240 ? -7.427 10.878 3.082 1.00 96.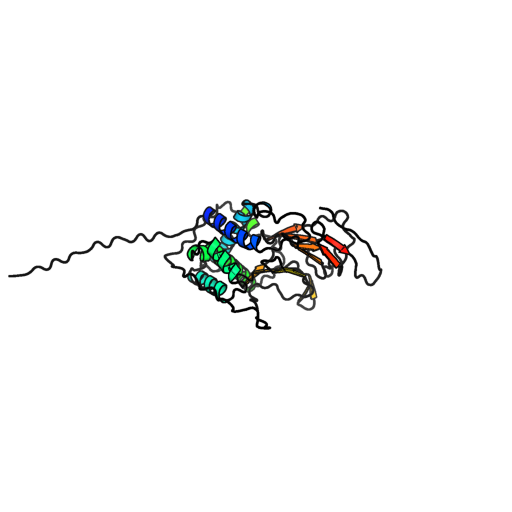00 240 PRO A O 1
ATOM 1863 N N . ALA A 1 241 ? -7.497 8.660 2.789 1.00 95.94 241 ALA A N 1
ATOM 1864 C CA . ALA A 1 241 ? -8.658 8.472 3.667 1.00 95.94 241 ALA A CA 1
ATOM 1865 C C . ALA A 1 241 ? -8.283 8.679 5.138 1.00 95.94 241 ALA A C 1
ATOM 1867 O O . ALA A 1 241 ? -9.075 9.231 5.902 1.00 95.94 241 ALA A O 1
ATOM 1868 N N . THR A 1 242 ? -7.058 8.310 5.510 1.00 95.62 242 THR A N 1
ATOM 1869 C CA . THR A 1 242 ? -6.528 8.483 6.867 1.00 95.62 242 THR A CA 1
ATOM 1870 C C . THR A 1 242 ? -5.468 9.584 6.972 1.00 95.62 242 THR A C 1
ATOM 1872 O O . THR A 1 242 ? -4.974 9.846 8.069 1.00 95.62 242 THR A O 1
ATOM 1875 N N . ASP A 1 243 ? -5.129 10.243 5.856 1.00 95.62 243 ASP A N 1
ATOM 1876 C CA . ASP A 1 243 ? -4.016 11.195 5.710 1.00 95.62 243 ASP A CA 1
ATOM 1877 C C . ASP A 1 243 ? -2.768 10.683 6.440 1.00 95.62 243 ASP A C 1
ATOM 1879 O O . ASP A 1 243 ? -2.330 11.256 7.442 1.00 95.62 243 ASP A O 1
ATOM 1883 N N . SER A 1 244 ? -2.270 9.522 6.009 1.00 95.44 244 SER A N 1
ATOM 1884 C CA . SER A 1 244 ? -1.163 8.824 6.664 1.00 95.44 244 SER A CA 1
ATOM 1885 C C . SER A 1 244 ? -0.231 8.143 5.662 1.00 95.44 244 SER A C 1
ATOM 1887 O O . SER A 1 244 ? -0.647 7.747 4.573 1.00 95.44 244 SER A O 1
ATOM 1889 N N . TRP A 1 245 ? 1.051 8.031 6.024 1.00 96.38 245 TRP A N 1
ATOM 1890 C CA . TRP A 1 245 ? 2.045 7.268 5.271 1.00 96.38 245 TRP A CA 1
ATOM 1891 C C . TRP A 1 245 ? 2.409 5.981 6.002 1.00 96.38 245 TRP A C 1
ATOM 1893 O O . TRP A 1 245 ? 2.680 5.991 7.205 1.00 96.38 245 TRP A O 1
ATOM 1903 N N . MET A 1 246 ? 2.492 4.895 5.238 1.00 93.81 246 MET A N 1
ATOM 1904 C CA . MET A 1 246 ? 3.001 3.595 5.670 1.00 93.81 246 MET A CA 1
ATOM 1905 C C . MET A 1 246 ? 4.202 3.207 4.798 1.00 93.81 246 MET A C 1
ATOM 1907 O O . MET A 1 246 ? 4.110 3.315 3.572 1.00 93.81 246 MET A O 1
ATOM 1911 N N . PRO A 1 247 ? 5.323 2.731 5.360 1.00 94.81 247 PRO A N 1
ATOM 1912 C CA . PRO A 1 247 ? 6.472 2.329 4.558 1.00 94.81 247 PRO A CA 1
ATOM 1913 C C . PRO A 1 247 ? 6.151 1.096 3.700 1.00 94.81 247 PRO A C 1
ATOM 1915 O O . PRO A 1 247 ? 5.423 0.184 4.109 1.00 94.81 247 PRO A O 1
ATOM 1918 N N . THR A 1 248 ? 6.725 1.037 2.498 1.00 95.69 248 THR A N 1
ATOM 1919 C CA . THR A 1 248 ? 6.761 -0.216 1.731 1.00 95.69 248 THR A CA 1
ATOM 1920 C C . THR A 1 248 ? 7.766 -1.165 2.376 1.00 95.69 248 THR A C 1
ATOM 1922 O O . THR A 1 248 ? 8.841 -0.723 2.785 1.00 95.69 248 THR A O 1
ATOM 1925 N N . SER A 1 249 ? 7.478 -2.464 2.401 1.00 93.56 249 SER A N 1
ATOM 1926 C CA . SER A 1 249 ? 8.444 -3.460 2.868 1.00 93.56 249 SER A CA 1
ATOM 1927 C C . SER A 1 249 ? 9.740 -3.403 2.058 1.00 93.56 249 SER A C 1
ATOM 1929 O O . SER A 1 249 ? 9.716 -3.209 0.842 1.00 93.56 249 SER A O 1
ATOM 1931 N N . THR A 1 250 ? 10.871 -3.580 2.736 1.00 94.94 250 THR A N 1
ATOM 1932 C CA . THR A 1 250 ? 12.192 -3.767 2.120 1.00 94.94 250 THR A CA 1
ATOM 1933 C C . THR A 1 250 ? 12.553 -5.247 1.989 1.00 94.94 250 THR A C 1
ATOM 1935 O O . THR A 1 250 ? 13.494 -5.596 1.275 1.00 94.94 250 THR A O 1
ATOM 1938 N N . THR A 1 251 ? 11.789 -6.140 2.626 1.00 94.12 251 THR A N 1
ATOM 1939 C CA . THR A 1 251 ? 11.955 -7.588 2.501 1.00 94.12 251 THR A CA 1
ATOM 1940 C C . THR A 1 251 ? 11.611 -8.019 1.080 1.00 94.12 251 THR A C 1
ATOM 1942 O O . THR A 1 251 ? 10.512 -7.758 0.591 1.00 94.12 251 THR A O 1
ATOM 1945 N N . ASN A 1 252 ? 12.560 -8.688 0.421 1.00 95.50 252 ASN A N 1
ATOM 1946 C CA . ASN A 1 252 ? 12.475 -9.109 -0.983 1.00 95.50 252 ASN A CA 1
ATOM 1947 C C . ASN A 1 252 ? 12.246 -7.965 -1.988 1.00 95.50 252 ASN A C 1
ATOM 1949 O O . ASN A 1 252 ? 11.936 -8.228 -3.152 1.00 95.50 252 ASN A O 1
ATOM 1953 N N . ALA A 1 253 ? 12.398 -6.706 -1.566 1.00 96.94 253 ALA A N 1
ATOM 1954 C CA . ALA A 1 253 ? 12.338 -5.578 -2.481 1.00 96.94 253 ALA A CA 1
ATOM 1955 C C . ALA A 1 253 ? 13.502 -5.658 -3.486 1.00 96.94 253 ALA A C 1
ATOM 1957 O O . ALA A 1 253 ? 14.600 -6.092 -3.117 1.00 96.94 253 ALA A O 1
ATOM 1958 N N . PRO A 1 254 ? 13.306 -5.225 -4.745 1.00 96.56 254 PRO A N 1
ATOM 1959 C CA . PRO A 1 254 ? 14.399 -5.110 -5.700 1.00 96.56 254 PRO A CA 1
ATOM 1960 C C . PRO A 1 254 ? 15.517 -4.218 -5.162 1.00 96.56 254 PRO A C 1
ATOM 1962 O O . PRO A 1 254 ? 15.272 -3.308 -4.365 1.00 96.56 254 PRO A O 1
ATOM 1965 N N . ILE A 1 255 ? 16.745 -4.429 -5.648 1.00 95.88 255 ILE A N 1
ATOM 1966 C CA . ILE A 1 255 ? 17.852 -3.519 -5.336 1.00 95.88 255 ILE A CA 1
ATOM 1967 C C . ILE A 1 255 ? 17.475 -2.076 -5.701 1.00 95.88 255 ILE A C 1
ATOM 1969 O O . ILE A 1 255 ? 16.721 -1.846 -6.658 1.00 95.88 255 ILE A O 1
ATOM 1973 N N . GLY A 1 256 ? 17.988 -1.121 -4.921 1.00 95.94 256 GLY A N 1
ATOM 1974 C CA . GLY A 1 256 ? 17.642 0.285 -5.059 1.00 95.94 256 GLY A CA 1
ATOM 1975 C C . GLY A 1 256 ? 17.948 0.814 -6.452 1.00 95.94 256 GLY A C 1
ATOM 1976 O O . GLY A 1 256 ? 18.951 0.439 -7.059 1.00 95.94 256 GLY A O 1
ATOM 1977 N N . ARG A 1 257 ? 17.072 1.668 -6.979 1.00 96.94 257 ARG A N 1
ATOM 1978 C CA . ARG A 1 257 ? 17.166 2.135 -8.369 1.00 96.94 257 ARG A CA 1
ATOM 1979 C C . ARG A 1 257 ? 16.389 3.421 -8.601 1.00 96.94 257 ARG A C 1
ATOM 1981 O O . ARG A 1 257 ? 15.304 3.598 -8.049 1.00 96.94 257 ARG A O 1
ATOM 1988 N N . GLY A 1 258 ? 16.882 4.263 -9.499 1.00 95.38 258 GLY A N 1
ATOM 1989 C CA . GLY A 1 258 ? 16.100 5.336 -10.119 1.00 95.38 258 GLY A CA 1
ATOM 1990 C C . GLY A 1 258 ? 15.960 5.113 -11.623 1.00 95.38 258 GLY A C 1
ATOM 1991 O O . GLY A 1 258 ? 16.450 4.111 -12.151 1.00 95.38 258 GLY A O 1
ATOM 1992 N N . LEU A 1 259 ? 15.247 6.013 -12.308 1.00 94.88 259 LEU A N 1
ATOM 1993 C CA . LEU A 1 259 ? 15.030 5.962 -13.769 1.00 94.88 259 LEU A CA 1
ATOM 1994 C C . LEU A 1 259 ? 14.423 4.634 -14.274 1.00 94.88 259 LEU A C 1
ATOM 1996 O O . LEU A 1 259 ? 14.601 4.248 -15.435 1.00 94.88 259 LEU A O 1
ATOM 2000 N N . HIS A 1 260 ? 13.739 3.920 -13.383 1.00 96.50 260 HIS A N 1
ATOM 2001 C CA . HIS A 1 260 ? 12.994 2.700 -13.662 1.00 96.50 260 HIS A CA 1
ATOM 2002 C C . HIS A 1 260 ? 11.582 3.051 -14.144 1.00 96.50 260 HIS A C 1
ATOM 2004 O O . HIS A 1 260 ? 11.103 4.162 -13.914 1.00 96.50 260 HIS A O 1
ATOM 2010 N N . SER A 1 261 ? 10.897 2.096 -14.772 1.00 95.69 261 SER A N 1
ATOM 2011 C CA . SER A 1 261 ? 9.474 2.251 -15.086 1.00 95.69 261 SER A CA 1
ATOM 2012 C C . SER A 1 261 ? 8.603 1.512 -14.087 1.00 95.69 261 SER A C 1
ATOM 2014 O O . SER A 1 261 ? 9.015 0.499 -13.511 1.00 95.69 261 SER A O 1
ATOM 2016 N N . VAL A 1 262 ? 7.372 2.001 -13.945 1.00 96.06 262 VAL A N 1
ATOM 2017 C CA . VAL A 1 262 ? 6.320 1.343 -13.175 1.00 96.06 262 VAL A CA 1
ATOM 2018 C C . VAL A 1 262 ? 5.071 1.081 -13.999 1.00 96.06 262 VAL A C 1
ATOM 2020 O O . VAL A 1 262 ? 4.733 1.853 -14.892 1.00 96.06 262 VAL A O 1
ATOM 2023 N N . ALA A 1 263 ? 4.368 0.002 -13.664 1.00 95.94 263 ALA A N 1
ATOM 2024 C CA . ALA A 1 263 ? 3.046 -0.317 -14.190 1.00 95.94 263 ALA A CA 1
ATOM 2025 C C . ALA A 1 263 ? 2.107 -0.731 -13.050 1.00 95.94 263 ALA A C 1
ATOM 2027 O O . ALA A 1 263 ? 2.503 -1.478 -12.157 1.00 95.94 263 ALA A O 1
ATOM 2028 N N . TRP A 1 264 ? 0.859 -0.262 -13.089 1.00 96.56 264 TRP A N 1
ATOM 2029 C CA . TRP A 1 264 ? -0.188 -0.676 -12.155 1.00 96.56 264 TRP A CA 1
ATOM 2030 C C . TRP A 1 264 ? -1.101 -1.706 -12.818 1.00 96.56 264 TRP A C 1
ATOM 2032 O O . TRP A 1 264 ? -1.745 -1.404 -13.820 1.00 96.56 264 TRP A O 1
ATOM 2042 N N . THR A 1 265 ? -1.178 -2.911 -12.252 1.00 95.12 265 THR A N 1
ATOM 2043 C CA . THR A 1 265 ? -1.982 -4.011 -12.819 1.00 95.12 265 THR A CA 1
ATOM 2044 C C . THR A 1 265 ? -3.455 -3.958 -12.415 1.00 95.12 265 THR A C 1
ATOM 2046 O O . THR A 1 265 ? -4.271 -4.734 -12.907 1.00 95.12 265 THR A O 1
ATOM 2049 N N . GLY A 1 266 ? -3.807 -3.072 -11.482 1.00 94.56 266 GLY A N 1
ATOM 2050 C CA . GLY A 1 266 ? -5.079 -3.096 -10.761 1.00 94.56 266 GLY A CA 1
ATOM 2051 C C . GLY A 1 266 ? -4.975 -3.711 -9.367 1.00 94.56 266 GLY A C 1
ATOM 2052 O O . GLY A 1 266 ? -5.761 -3.361 -8.491 1.00 94.56 266 GLY A O 1
ATOM 2053 N N . SER A 1 267 ? -3.990 -4.579 -9.125 1.00 94.25 267 SER A N 1
ATOM 2054 C CA . SER A 1 267 ? -3.753 -5.204 -7.816 1.00 94.25 267 SER A CA 1
ATOM 2055 C C . SER A 1 267 ? -2.321 -5.052 -7.311 1.00 94.25 267 SER A C 1
ATOM 2057 O O . SER A 1 267 ? -2.111 -5.086 -6.101 1.00 94.25 267 SER A O 1
ATOM 2059 N N . GLU A 1 268 ? -1.351 -4.865 -8.204 1.00 96.25 268 GLU A N 1
ATOM 2060 C CA . GLU A 1 268 ? 0.073 -4.803 -7.890 1.00 96.25 268 GLU A CA 1
ATOM 2061 C C . GLU A 1 268 ? 0.776 -3.705 -8.689 1.00 96.25 268 GLU A C 1
ATOM 2063 O O . GLU A 1 268 ? 0.389 -3.365 -9.810 1.00 96.25 268 GLU A O 1
ATOM 2068 N N . MET A 1 269 ? 1.859 -3.186 -8.117 1.00 97.88 269 MET A N 1
ATOM 2069 C CA . MET A 1 269 ? 2.798 -2.310 -8.809 1.00 97.88 269 MET A CA 1
ATOM 2070 C C . MET A 1 269 ? 3.968 -3.143 -9.331 1.00 97.88 269 MET A C 1
ATOM 2072 O O . MET A 1 269 ? 4.646 -3.815 -8.560 1.00 97.88 269 MET A O 1
ATOM 2076 N N . ILE A 1 270 ? 4.226 -3.086 -10.630 1.00 97.44 270 ILE A N 1
ATOM 2077 C CA . ILE A 1 270 ? 5.405 -3.682 -11.262 1.00 97.44 270 ILE A CA 1
ATOM 2078 C C . ILE A 1 270 ? 6.473 -2.601 -11.373 1.00 97.44 270 ILE A C 1
ATOM 2080 O O . ILE A 1 270 ? 6.193 -1.545 -11.924 1.00 97.44 270 ILE A O 1
ATOM 2084 N N . VAL A 1 271 ? 7.682 -2.873 -10.890 1.00 97.88 271 VAL A N 1
ATOM 2085 C CA . VAL A 1 271 ? 8.891 -2.059 -11.082 1.00 97.88 271 VAL A CA 1
ATOM 2086 C C . VAL A 1 271 ? 9.839 -2.831 -11.988 1.00 97.88 271 VAL A C 1
ATOM 2088 O O . VAL A 1 271 ? 10.095 -4.004 -11.713 1.00 97.88 271 VAL A O 1
ATOM 2091 N N . TRP A 1 272 ? 10.396 -2.201 -13.024 1.00 97.44 272 TRP A N 1
ATOM 2092 C CA . TRP A 1 272 ? 11.353 -2.866 -13.914 1.00 97.44 272 TRP A CA 1
ATOM 2093 C C . TRP A 1 272 ? 12.450 -1.932 -14.449 1.00 97.44 272 TRP A C 1
ATOM 2095 O O . TRP A 1 272 ? 12.217 -0.748 -14.712 1.00 97.44 272 TRP A O 1
ATOM 2105 N N . GLY A 1 273 ? 13.649 -2.492 -14.628 1.00 96.12 273 GLY A N 1
ATOM 2106 C CA . GLY A 1 273 ? 14.815 -1.820 -15.200 1.00 96.12 273 GLY A CA 1
ATOM 2107 C C . GLY A 1 273 ? 15.365 -0.717 -14.297 1.00 96.12 273 GLY A C 1
ATOM 2108 O O . GLY A 1 273 ? 15.324 -0.843 -13.074 1.00 96.12 273 GLY A O 1
ATOM 2109 N N . GLY A 1 274 ? 15.875 0.360 -14.891 1.00 95.88 274 GLY A N 1
ATOM 2110 C CA . GLY A 1 274 ? 16.450 1.501 -14.173 1.00 95.88 274 GLY A CA 1
ATOM 2111 C C . GLY A 1 274 ? 17.951 1.364 -13.946 1.00 95.88 274 GLY A C 1
ATOM 2112 O O . GLY A 1 274 ? 18.609 0.550 -14.593 1.00 95.88 274 GLY A O 1
ATOM 2113 N N . TYR A 1 275 ? 18.481 2.175 -13.035 1.00 94.50 275 TYR A N 1
ATOM 2114 C CA . TYR A 1 275 ? 19.913 2.276 -12.770 1.00 94.50 275 TYR A CA 1
ATOM 2115 C C . TYR A 1 275 ? 20.208 2.242 -11.275 1.00 94.50 275 TYR A C 1
ATOM 2117 O O . TYR A 1 275 ? 19.575 2.943 -10.479 1.00 94.50 275 TYR A O 1
ATOM 2125 N N . ASN A 1 276 ? 21.177 1.407 -10.899 1.00 95.50 276 ASN A N 1
ATOM 2126 C CA . ASN A 1 276 ? 21.735 1.335 -9.557 1.00 95.50 276 ASN A CA 1
ATOM 2127 C C . ASN A 1 276 ? 23.105 2.025 -9.552 1.00 95.50 276 ASN A C 1
ATOM 2129 O O . ASN A 1 276 ? 24.012 1.573 -10.241 1.00 95.50 276 ASN A O 1
ATOM 2133 N N . TYR A 1 277 ? 23.299 3.098 -8.783 1.00 89.19 277 TYR A N 1
ATOM 2134 C CA . TYR A 1 277 ? 24.629 3.699 -8.643 1.00 89.19 277 TYR A CA 1
ATOM 2135 C C . TYR A 1 277 ? 25.442 2.962 -7.563 1.00 89.19 277 TYR A C 1
ATOM 2137 O O . TYR A 1 277 ? 24.915 2.783 -6.464 1.00 89.19 277 TYR A O 1
ATOM 2145 N N . PRO A 1 278 ? 26.715 2.590 -7.812 1.00 88.62 278 PRO A N 1
ATOM 2146 C CA . PRO A 1 278 ? 27.477 2.726 -9.062 1.00 88.62 278 PRO A CA 1
ATOM 2147 C C . PRO A 1 278 ? 27.405 1.485 -9.982 1.00 88.62 278 PRO A C 1
ATOM 2149 O O . PRO A 1 278 ? 28.165 1.409 -10.944 1.00 88.62 278 PRO A O 1
ATOM 2152 N N . ALA A 1 279 ? 26.560 0.492 -9.680 1.00 91.06 279 ALA A N 1
ATOM 2153 C CA . ALA A 1 279 ? 26.540 -0.807 -10.359 1.00 91.06 279 ALA A CA 1
ATOM 2154 C C . ALA A 1 279 ? 26.145 -0.769 -11.852 1.00 91.06 279 ALA A C 1
ATOM 2156 O O . ALA A 1 279 ? 26.609 -1.615 -12.615 1.00 91.06 279 ALA A O 1
ATOM 2157 N N . GLY A 1 2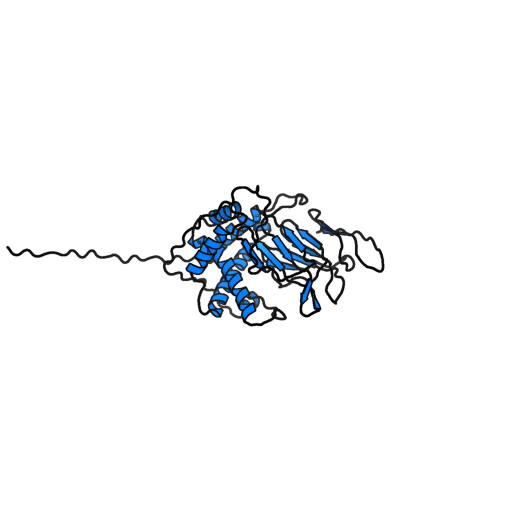80 ? 25.324 0.192 -12.280 1.00 93.56 280 GLY A N 1
ATOM 2158 C CA . GLY A 1 280 ? 24.904 0.367 -13.670 1.00 93.56 280 GLY A CA 1
ATOM 2159 C C . GLY A 1 280 ? 23.423 0.080 -13.937 1.00 93.56 280 GLY A C 1
ATOM 2160 O O . GLY A 1 280 ? 22.594 0.020 -13.026 1.00 93.56 280 GLY A O 1
ATOM 2161 N N . ASP A 1 281 ? 23.106 -0.085 -15.223 1.00 94.75 281 ASP A N 1
ATOM 2162 C CA . ASP A 1 281 ? 21.758 -0.394 -15.709 1.00 94.75 281 ASP A CA 1
ATOM 2163 C C . ASP A 1 281 ? 21.274 -1.767 -15.225 1.00 94.75 281 ASP A C 1
ATOM 2165 O O . ASP A 1 281 ? 22.052 -2.717 -15.108 1.00 94.75 281 ASP A O 1
ATOM 2169 N N . LEU A 1 282 ? 19.960 -1.902 -15.055 1.00 95.19 282 LEU A N 1
ATOM 2170 C CA . LEU A 1 282 ? 19.302 -3.105 -14.548 1.00 95.19 282 LEU A CA 1
ATOM 2171 C C . LEU A 1 282 ? 18.327 -3.683 -15.587 1.00 95.19 282 LEU A C 1
ATOM 2173 O O . LEU A 1 282 ? 17.740 -2.947 -16.382 1.00 95.19 282 LEU A O 1
ATOM 2177 N N . ASN A 1 283 ? 18.147 -5.007 -15.592 1.00 94.88 283 ASN A N 1
ATOM 2178 C CA . ASN A 1 283 ? 17.130 -5.732 -16.380 1.00 94.88 283 ASN A CA 1
ATOM 2179 C C . ASN A 1 283 ? 16.178 -6.579 -15.521 1.00 94.88 283 ASN A C 1
ATOM 2181 O O . ASN A 1 283 ? 15.417 -7.400 -16.039 1.00 94.88 283 ASN A O 1
ATOM 2185 N N . ASP A 1 284 ? 16.251 -6.409 -14.209 1.00 95.81 284 ASP A N 1
ATOM 2186 C CA . ASP A 1 284 ? 15.411 -7.078 -13.231 1.00 95.81 284 ASP A CA 1
ATOM 2187 C C . ASP A 1 284 ? 14.350 -6.115 -12.674 1.00 95.81 284 ASP A C 1
ATOM 2189 O O . ASP A 1 284 ? 14.180 -4.983 -13.144 1.00 95.81 284 ASP A O 1
ATOM 2193 N N . GLY A 1 285 ? 13.601 -6.584 -11.681 1.00 96.56 285 GLY A N 1
ATOM 2194 C CA . GLY A 1 285 ? 12.531 -5.815 -11.072 1.00 96.56 285 GLY A CA 1
ATOM 2195 C C . GLY A 1 285 ? 11.744 -6.606 -10.036 1.00 96.56 285 GLY A C 1
ATOM 2196 O O . GLY A 1 285 ? 12.119 -7.717 -9.653 1.00 96.56 285 GLY A O 1
ATOM 2197 N N . GLY A 1 286 ? 10.621 -6.041 -9.601 1.00 97.31 286 GLY A N 1
ATOM 2198 C CA . GLY A 1 286 ? 9.752 -6.649 -8.597 1.00 97.31 286 GLY A CA 1
ATOM 2199 C C . GLY A 1 286 ? 8.292 -6.264 -8.770 1.00 97.31 286 GLY A C 1
ATOM 2200 O O . GLY A 1 286 ? 7.971 -5.195 -9.282 1.00 97.31 286 GLY A O 1
ATOM 2201 N N . ARG A 1 287 ? 7.409 -7.156 -8.328 1.00 97.69 287 ARG A N 1
ATOM 2202 C CA . ARG A 1 287 ? 5.973 -6.928 -8.173 1.00 97.69 287 ARG A CA 1
ATOM 2203 C C . ARG A 1 287 ? 5.680 -6.671 -6.708 1.00 97.69 287 ARG A C 1
ATOM 2205 O O . ARG A 1 287 ? 6.016 -7.496 -5.863 1.00 97.69 287 ARG A O 1
ATOM 2212 N N . TYR A 1 288 ? 5.061 -5.541 -6.421 1.00 98.12 288 TYR A N 1
ATOM 2213 C CA . TYR A 1 288 ? 4.655 -5.147 -5.087 1.00 98.12 288 TYR A CA 1
ATOM 2214 C C . TYR A 1 288 ? 3.149 -5.278 -4.923 1.00 98.12 288 TYR A C 1
ATOM 2216 O O . TYR A 1 288 ? 2.386 -4.644 -5.656 1.00 98.12 288 TYR A O 1
ATOM 2224 N N . ASN A 1 289 ? 2.731 -6.058 -3.928 1.00 94.75 289 ASN A N 1
ATOM 2225 C CA . ASN A 1 289 ? 1.338 -6.162 -3.525 1.00 94.75 289 ASN A CA 1
ATOM 2226 C C . ASN A 1 289 ? 1.080 -5.255 -2.302 1.00 94.75 289 ASN A C 1
ATOM 2228 O O . ASN A 1 289 ? 1.498 -5.593 -1.190 1.00 94.75 289 ASN A O 1
ATOM 2232 N N . PRO A 1 290 ? 0.375 -4.117 -2.460 1.00 94.31 290 PRO A N 1
ATOM 2233 C CA . PRO A 1 290 ? 0.054 -3.227 -1.343 1.00 94.31 290 PRO A CA 1
ATOM 2234 C C . PRO A 1 290 ? -0.926 -3.841 -0.334 1.00 94.31 290 PRO A C 1
ATOM 2236 O O . PRO A 1 290 ? -0.912 -3.454 0.830 1.00 94.31 290 PRO A O 1
ATOM 2239 N N . ALA A 1 291 ? -1.740 -4.821 -0.743 1.00 89.06 291 ALA A N 1
ATOM 2240 C CA . ALA A 1 291 ? -2.678 -5.493 0.153 1.00 89.06 291 ALA A CA 1
ATOM 2241 C C . ALA A 1 291 ? -1.994 -6.473 1.117 1.00 89.06 291 ALA A C 1
ATOM 2243 O O . ALA A 1 291 ? -2.624 -6.930 2.058 1.00 89.06 291 ALA A O 1
ATOM 2244 N N . THR A 1 292 ? -0.714 -6.781 0.927 1.00 89.12 292 THR A N 1
ATOM 2245 C CA . THR A 1 292 ? 0.066 -7.627 1.847 1.00 89.12 292 THR A CA 1
ATOM 2246 C C . THR A 1 292 ? 1.393 -7.002 2.243 1.00 89.12 292 THR A C 1
ATOM 2248 O O . THR A 1 292 ? 2.095 -7.544 3.086 1.00 89.12 292 THR A O 1
ATOM 2251 N N . ASN A 1 293 ? 1.734 -5.848 1.665 1.00 93.75 293 ASN A N 1
ATOM 2252 C CA . ASN A 1 293 ? 3.029 -5.200 1.823 1.00 93.75 293 ASN A CA 1
ATOM 2253 C C . ASN A 1 293 ? 4.209 -6.118 1.453 1.00 93.75 293 ASN A C 1
ATOM 2255 O O . ASN A 1 293 ? 5.223 -6.144 2.146 1.00 93.75 293 ASN A O 1
ATOM 2259 N N . THR A 1 294 ? 4.086 -6.890 0.373 1.00 94.62 294 THR A N 1
ATOM 2260 C CA . THR A 1 294 ? 5.114 -7.867 -0.023 1.00 94.62 294 THR A CA 1
ATOM 2261 C C . THR A 1 294 ? 5.626 -7.630 -1.430 1.00 94.62 294 THR A C 1
ATOM 2263 O O . THR A 1 294 ? 4.863 -7.263 -2.326 1.00 94.62 294 THR A O 1
ATOM 2266 N N . TRP A 1 295 ? 6.907 -7.934 -1.629 1.00 97.88 295 TRP A N 1
ATOM 2267 C CA . TRP A 1 295 ? 7.551 -7.963 -2.934 1.00 97.88 295 TRP A CA 1
ATOM 2268 C C . TRP A 1 295 ? 7.769 -9.390 -3.423 1.00 97.88 295 TRP A C 1
ATOM 2270 O O . TRP A 1 295 ? 8.142 -10.278 -2.657 1.00 97.88 295 TRP A O 1
ATOM 2280 N N . VAL A 1 296 ? 7.586 -9.582 -4.726 1.00 97.19 296 VAL A N 1
ATOM 2281 C CA . VAL A 1 296 ? 7.948 -10.801 -5.449 1.00 97.19 296 VAL A CA 1
ATOM 2282 C C . VAL A 1 296 ? 8.858 -10.414 -6.607 1.00 97.19 296 VAL A C 1
ATOM 2284 O O . VAL A 1 296 ? 8.498 -9.568 -7.427 1.00 97.19 296 VAL A O 1
ATOM 2287 N N . ALA A 1 297 ? 10.038 -11.025 -6.688 1.00 96.12 297 ALA A N 1
ATOM 2288 C CA . ALA A 1 297 ? 10.976 -10.769 -7.775 1.00 96.12 297 ALA A CA 1
ATOM 2289 C C . ALA A 1 297 ? 10.374 -11.155 -9.136 1.00 96.12 297 ALA A C 1
ATOM 2291 O O . ALA A 1 297 ? 9.673 -12.161 -9.274 1.00 96.12 297 ALA A O 1
ATOM 2292 N N . ILE A 1 298 ? 10.666 -10.357 -10.159 1.00 93.50 298 ILE A N 1
ATOM 2293 C CA . ILE A 1 298 ? 10.288 -10.680 -11.534 1.00 93.50 298 ILE A CA 1
ATOM 2294 C C . ILE A 1 298 ? 11.302 -11.674 -12.110 1.00 93.50 298 ILE A C 1
ATOM 2296 O O . ILE A 1 298 ? 12.509 -11.481 -11.991 1.00 93.50 298 ILE A O 1
ATOM 2300 N N . ASN A 1 299 ? 10.811 -12.727 -12.766 1.00 91.12 299 ASN A N 1
ATOM 2301 C CA . ASN A 1 299 ? 11.663 -13.672 -13.486 1.00 91.12 299 ASN A CA 1
ATOM 2302 C C . ASN A 1 299 ? 12.382 -12.973 -14.658 1.00 91.12 299 ASN A C 1
ATOM 2304 O O . ASN A 1 299 ? 11.737 -12.325 -15.483 1.00 91.12 299 ASN A O 1
ATOM 2308 N N . THR A 1 300 ? 13.703 -13.138 -14.733 1.00 91.75 300 THR A N 1
ATOM 2309 C CA . THR A 1 300 ? 14.590 -12.517 -15.728 1.00 91.75 300 THR A CA 1
ATOM 2310 C C . THR A 1 300 ? 14.871 -13.394 -16.952 1.00 91.75 300 THR A C 1
ATOM 2312 O O . THR A 1 300 ? 15.634 -12.996 -17.834 1.00 91.75 300 THR A O 1
ATOM 2315 N N . ALA A 1 301 ? 14.255 -14.576 -17.054 1.00 92.56 301 ALA A N 1
ATOM 2316 C CA . ALA A 1 301 ? 14.344 -15.417 -18.243 1.00 92.56 301 ALA A CA 1
ATOM 2317 C C . ALA A 1 301 ? 13.870 -14.643 -19.486 1.00 92.56 301 ALA A C 1
ATOM 2319 O O . ALA A 1 301 ? 12.738 -14.164 -19.533 1.00 92.56 301 ALA A O 1
ATOM 2320 N N . ASN A 1 302 ? 14.747 -14.525 -20.488 1.00 88.38 302 ASN A N 1
ATOM 2321 C CA . ASN A 1 302 ? 14.527 -13.748 -21.717 1.00 88.38 302 ASN A CA 1
ATOM 2322 C C . ASN A 1 302 ? 14.195 -12.260 -21.488 1.00 88.38 302 ASN A C 1
ATOM 2324 O O . ASN A 1 302 ? 13.603 -11.623 -22.359 1.00 88.38 302 ASN A O 1
ATOM 2328 N N . ALA A 1 303 ? 14.568 -11.691 -20.336 1.00 89.12 303 ALA A N 1
ATOM 2329 C CA . ALA A 1 303 ? 14.399 -10.264 -20.097 1.00 89.12 303 ALA A CA 1
ATOM 2330 C C . ALA A 1 303 ? 15.208 -9.439 -21.118 1.00 89.12 303 ALA A C 1
ATOM 2332 O O . ALA A 1 303 ? 16.305 -9.856 -21.512 1.00 89.12 303 ALA A O 1
ATOM 2333 N N . PRO A 1 304 ? 14.716 -8.250 -21.520 1.00 88.44 304 PRO A N 1
ATOM 2334 C CA . PRO A 1 304 ? 15.503 -7.322 -22.321 1.00 88.44 304 PRO A CA 1
ATOM 2335 C C . PRO A 1 304 ? 16.859 -7.032 -21.669 1.00 88.44 304 PRO A C 1
ATOM 2337 O O . PRO A 1 304 ? 17.023 -7.144 -20.454 1.00 88.44 304 PRO A O 1
ATOM 2340 N N . THR A 1 305 ? 17.840 -6.606 -22.464 1.00 91.06 305 THR A N 1
ATOM 2341 C CA . THR A 1 305 ? 19.126 -6.162 -21.907 1.00 91.06 305 THR A CA 1
ATOM 2342 C C . THR A 1 305 ? 18.925 -5.036 -20.883 1.00 91.06 305 THR A C 1
ATOM 2344 O O . THR A 1 305 ? 17.970 -4.258 -21.041 1.00 91.06 305 THR A O 1
ATOM 2347 N N . PRO A 1 306 ? 19.830 -4.904 -19.891 1.00 92.56 306 PRO A N 1
ATOM 2348 C CA . PRO A 1 306 ? 19.749 -3.852 -18.882 1.00 92.56 306 PRO A CA 1
ATOM 2349 C C . PRO A 1 306 ? 19.572 -2.463 -19.486 1.00 92.56 306 PRO A C 1
ATOM 2351 O O . PRO A 1 306 ? 20.218 -2.145 -20.490 1.00 92.56 306 PRO A O 1
ATOM 2354 N N . ARG A 1 307 ? 18.653 -1.671 -18.918 1.00 92.06 307 ARG A N 1
ATOM 2355 C CA . ARG A 1 307 ? 18.302 -0.340 -19.431 1.00 92.06 307 ARG A CA 1
ATOM 2356 C C . ARG A 1 307 ? 17.641 0.554 -18.388 1.00 92.06 307 ARG A C 1
ATOM 2358 O O . ARG A 1 307 ? 16.801 0.122 -17.602 1.00 92.06 307 ARG A O 1
ATOM 2365 N N . GLU A 1 308 ? 17.908 1.842 -18.511 1.00 92.56 308 GLU A N 1
ATOM 2366 C CA . GLU A 1 308 ? 17.254 2.926 -17.780 1.00 92.56 308 GLU A CA 1
ATOM 2367 C C . GLU A 1 308 ? 16.525 3.881 -18.735 1.00 92.56 308 GLU A C 1
ATOM 2369 O O . GLU A 1 308 ? 16.713 3.815 -19.956 1.00 92.56 308 GLU A O 1
ATOM 2374 N N . SER A 1 309 ? 15.717 4.792 -18.177 1.00 91.44 309 SER A N 1
ATOM 2375 C CA . SER A 1 309 ? 15.051 5.872 -18.930 1.00 91.44 309 SER A CA 1
ATOM 2376 C C . SER A 1 309 ? 14.234 5.371 -20.134 1.00 91.44 309 SER A C 1
ATOM 2378 O O . SER A 1 309 ? 14.121 6.047 -21.156 1.00 91.44 309 SER A O 1
ATOM 2380 N N . HIS A 1 310 ? 13.719 4.147 -20.042 1.00 92.00 310 HIS A N 1
ATOM 2381 C CA . HIS A 1 310 ? 12.860 3.538 -21.049 1.00 92.00 310 HIS A CA 1
ATOM 2382 C C . HIS A 1 310 ? 11.404 3.944 -20.803 1.00 92.00 310 HIS A C 1
ATOM 2384 O O . HIS A 1 310 ? 11.051 4.407 -19.720 1.00 92.00 310 HIS A O 1
ATOM 2390 N N . SER A 1 311 ? 10.548 3.746 -21.800 1.00 91.75 311 SER A N 1
ATOM 2391 C CA . SER A 1 311 ? 9.101 3.863 -21.631 1.00 91.75 311 SER A CA 1
ATOM 2392 C C . SER A 1 311 ? 8.502 2.489 -21.367 1.00 91.75 311 SER A C 1
ATOM 2394 O O . SER A 1 311 ? 8.961 1.487 -21.922 1.00 91.75 311 SER A O 1
ATOM 2396 N N . ALA A 1 312 ? 7.454 2.443 -20.553 1.00 92.69 312 ALA A N 1
ATOM 2397 C CA . ALA A 1 312 ? 6.670 1.238 -20.358 1.00 92.69 312 ALA A CA 1
ATOM 2398 C C . ALA A 1 312 ? 5.174 1.543 -20.356 1.00 92.69 312 ALA A C 1
ATOM 2400 O O . ALA A 1 312 ? 4.752 2.619 -19.933 1.00 92.69 312 ALA A O 1
ATOM 2401 N N . VAL A 1 313 ? 4.381 0.580 -20.816 1.00 93.56 313 VAL A N 1
ATOM 2402 C CA . VAL A 1 313 ? 2.918 0.649 -20.809 1.00 93.56 313 VAL A CA 1
ATOM 2403 C C . VAL A 1 313 ? 2.331 -0.672 -20.323 1.00 93.56 313 VAL A C 1
ATOM 2405 O O . VAL A 1 313 ? 2.841 -1.745 -20.651 1.00 93.56 313 VAL A O 1
ATOM 2408 N N . TRP A 1 314 ? 1.263 -0.593 -19.527 1.00 93.69 314 TRP A N 1
ATOM 2409 C CA . TRP A 1 314 ? 0.453 -1.747 -19.144 1.00 93.69 314 TRP A CA 1
ATOM 2410 C C . TRP A 1 314 ? -0.653 -1.965 -20.174 1.00 93.69 314 TRP A C 1
ATOM 2412 O O . TRP A 1 314 ? -1.384 -1.037 -20.505 1.00 93.69 314 TRP A O 1
ATOM 2422 N N . THR A 1 315 ? -0.782 -3.191 -20.668 1.00 92.44 315 THR A N 1
ATOM 2423 C CA . THR A 1 315 ? -1.767 -3.569 -21.698 1.00 92.44 315 THR A CA 1
ATOM 2424 C C . THR A 1 315 ? -2.973 -4.315 -21.135 1.00 92.44 315 THR A C 1
ATOM 2426 O O . THR A 1 315 ? -3.805 -4.790 -21.901 1.00 92.44 315 THR A O 1
ATOM 2429 N N . GLY A 1 316 ? -3.065 -4.465 -19.810 1.00 88.50 316 GLY A N 1
ATOM 2430 C CA . GLY A 1 316 ? -4.100 -5.270 -19.154 1.00 88.50 316 GLY A CA 1
ATOM 2431 C C . GLY A 1 316 ? -3.660 -6.684 -18.780 1.00 88.50 316 GLY A C 1
ATOM 2432 O O . GLY A 1 316 ? -4.211 -7.287 -17.862 1.00 88.50 316 GLY A O 1
ATOM 2433 N N . GLY A 1 317 ? -2.642 -7.205 -19.463 1.00 89.62 317 GLY A N 1
ATOM 2434 C CA . GLY A 1 317 ? -2.029 -8.499 -19.151 1.00 89.62 317 GLY A CA 1
ATOM 2435 C C . GLY A 1 317 ? -0.507 -8.496 -19.230 1.00 89.62 317 GLY A C 1
ATOM 2436 O O . GLY A 1 317 ? 0.130 -9.342 -18.610 1.00 89.62 317 GLY A O 1
ATOM 2437 N N . GLU A 1 318 ? 0.074 -7.535 -19.948 1.00 91.12 318 GLU A N 1
ATOM 2438 C CA . GLU A 1 318 ? 1.509 -7.460 -20.191 1.00 91.12 318 GLU A CA 1
ATOM 2439 C C . GLU A 1 318 ? 2.029 -6.043 -19.942 1.00 91.12 318 GLU A C 1
ATOM 2441 O O . GLU A 1 318 ? 1.394 -5.051 -20.316 1.00 91.12 318 GLU A O 1
ATOM 2446 N N . MET A 1 319 ? 3.229 -5.946 -19.370 1.00 92.62 319 MET A N 1
ATOM 2447 C CA . MET A 1 319 ? 4.013 -4.715 -19.402 1.00 92.62 319 MET A CA 1
ATOM 2448 C C . MET A 1 319 ? 4.877 -4.744 -20.663 1.00 92.62 319 MET A C 1
ATOM 2450 O O . MET A 1 319 ? 5.736 -5.614 -20.808 1.00 92.62 319 MET A O 1
ATOM 2454 N N . VAL A 1 320 ? 4.649 -3.802 -21.574 1.00 92.38 320 VAL A N 1
ATOM 2455 C CA . VAL A 1 320 ? 5.468 -3.627 -22.779 1.00 92.38 320 VAL A CA 1
ATOM 2456 C C . VAL A 1 320 ? 6.491 -2.540 -22.499 1.00 92.38 320 VAL A C 1
ATOM 2458 O O . VAL A 1 320 ? 6.123 -1.430 -22.119 1.00 92.38 320 VAL A O 1
ATOM 2461 N N . VAL A 1 321 ? 7.770 -2.860 -22.687 1.00 91.50 321 VAL A N 1
ATOM 2462 C CA . VAL A 1 321 ? 8.890 -1.940 -22.468 1.00 91.50 321 VAL A CA 1
ATOM 2463 C C . VAL A 1 321 ? 9.536 -1.587 -23.803 1.00 91.50 321 VAL A C 1
ATOM 2465 O O . VAL A 1 321 ? 9.797 -2.464 -24.628 1.00 91.50 321 VAL A O 1
ATOM 2468 N N . TRP A 1 322 ? 9.816 -0.301 -24.013 1.00 87.94 322 TRP A N 1
ATOM 2469 C CA . TRP A 1 322 ? 10.410 0.199 -25.247 1.00 87.94 322 TRP A CA 1
ATOM 2470 C C . TRP A 1 322 ? 11.414 1.329 -25.007 1.00 87.94 322 TRP A C 1
ATOM 2472 O O . TRP A 1 322 ? 11.268 2.153 -24.104 1.00 87.94 322 TRP A O 1
ATOM 2482 N N . GLY A 1 323 ? 12.420 1.392 -25.878 1.00 79.06 323 GLY A N 1
ATOM 2483 C CA . GLY A 1 323 ? 13.439 2.437 -25.877 1.00 79.06 323 GLY A CA 1
ATOM 2484 C C . GLY A 1 323 ? 14.599 2.189 -24.908 1.00 79.06 323 GLY A C 1
ATOM 2485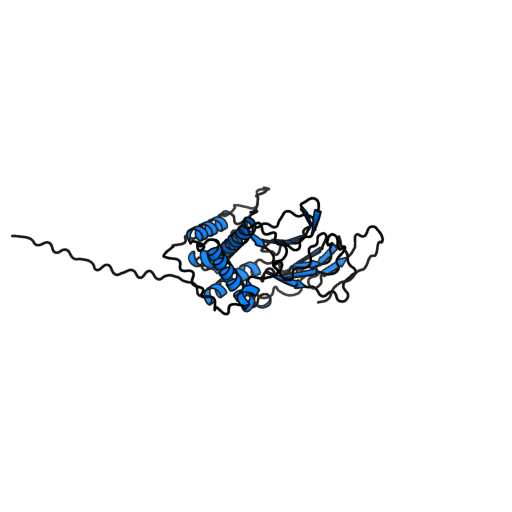 O O . GLY A 1 323 ? 14.652 1.193 -24.177 1.00 79.06 323 GLY A O 1
ATOM 2486 N N . HIS A 1 324 ? 15.571 3.099 -24.966 1.00 70.44 324 HIS A N 1
ATOM 2487 C CA . HIS A 1 324 ? 16.715 3.179 -24.063 1.00 70.44 324 HIS A CA 1
ATOM 2488 C C . HIS A 1 324 ? 17.292 4.602 -24.082 1.00 70.44 324 HIS A C 1
ATOM 2490 O O . HIS A 1 324 ? 17.174 5.317 -25.080 1.00 70.44 324 HIS A O 1
ATOM 2496 N N . ARG A 1 325 ? 18.023 4.969 -23.028 1.00 55.75 325 ARG A N 1
ATOM 2497 C CA . ARG A 1 325 ? 19.028 6.032 -23.085 1.00 55.75 325 ARG A CA 1
ATOM 2498 C C . ARG A 1 325 ? 20.389 5.410 -22.785 1.00 55.75 325 ARG A C 1
ATOM 2500 O O . ARG A 1 325 ? 20.718 5.147 -21.641 1.00 55.75 325 ARG A O 1
ATOM 2507 N N . ARG A 1 326 ? 21.185 5.152 -23.825 1.00 53.31 326 ARG A N 1
ATOM 2508 C CA . ARG A 1 326 ? 22.636 4.950 -23.687 1.00 53.31 326 ARG A CA 1
ATOM 2509 C C . ARG A 1 326 ? 23.335 5.878 -24.659 1.00 53.31 326 ARG A C 1
ATOM 2511 O O . ARG A 1 326 ? 22.968 5.932 -25.830 1.00 53.31 326 ARG A O 1
ATOM 2518 N N . VAL A 1 327 ? 24.311 6.613 -24.136 1.00 50.16 327 VAL A N 1
ATOM 2519 C CA . VAL A 1 327 ? 25.060 7.667 -24.837 1.00 50.16 327 VAL A CA 1
ATOM 2520 C C . VAL A 1 327 ? 25.917 7.097 -25.983 1.00 50.16 327 VAL A C 1
ATOM 2522 O O . VAL A 1 327 ? 26.383 7.854 -26.826 1.00 50.16 327 VAL A O 1
ATOM 2525 N N . ASP A 1 328 ? 26.080 5.773 -26.085 1.00 45.66 328 ASP A N 1
ATOM 2526 C CA . ASP A 1 328 ? 27.052 5.147 -26.985 1.00 45.66 328 ASP A CA 1
ATOM 2527 C C . ASP A 1 328 ? 26.512 4.127 -28.006 1.00 45.66 328 ASP A C 1
ATOM 2529 O O . ASP A 1 328 ? 27.300 3.667 -28.833 1.00 45.66 328 ASP A O 1
ATOM 2533 N N . ARG A 1 329 ? 25.210 3.798 -28.059 1.00 43.62 329 ARG A N 1
ATOM 2534 C CA . ARG A 1 329 ? 24.625 3.077 -29.218 1.00 43.62 329 ARG A CA 1
ATOM 2535 C C . ARG A 1 329 ? 23.099 3.009 -29.170 1.00 43.62 329 ARG A C 1
ATOM 2537 O O . ARG A 1 329 ? 22.541 2.411 -28.257 1.00 43.62 329 ARG A O 1
ATOM 2544 N N . GLN A 1 330 ? 22.440 3.548 -30.199 1.00 42.16 330 GLN A N 1
ATOM 2545 C CA . GLN A 1 330 ? 21.011 3.339 -30.439 1.00 42.16 330 GLN A CA 1
ATOM 2546 C C . GLN A 1 330 ? 20.729 1.866 -30.785 1.00 42.16 330 GLN A C 1
ATOM 2548 O O . GLN A 1 330 ? 21.245 1.369 -31.787 1.00 42.16 330 GLN A O 1
ATOM 2553 N N . ARG A 1 331 ? 19.927 1.160 -29.980 1.00 46.12 331 ARG A N 1
ATOM 2554 C CA . ARG A 1 331 ? 19.301 -0.119 -30.360 1.00 46.12 331 ARG A CA 1
ATOM 2555 C C . ARG A 1 331 ? 17.830 -0.123 -29.949 1.00 46.12 331 ARG A C 1
ATOM 2557 O O . ARG A 1 331 ? 17.501 -0.095 -28.765 1.00 46.12 331 ARG A O 1
ATOM 2564 N N . ASN A 1 332 ? 16.963 -0.162 -30.955 1.00 37.59 332 ASN A N 1
ATOM 2565 C CA . ASN A 1 332 ? 15.516 -0.270 -30.813 1.00 37.59 332 ASN A CA 1
ATOM 2566 C C . ASN A 1 332 ? 15.129 -1.753 -30.788 1.00 37.59 332 ASN A C 1
ATOM 2568 O O . ASN A 1 332 ? 15.081 -2.365 -31.850 1.00 37.59 332 ASN A O 1
ATOM 2572 N N . ASP A 1 333 ? 14.827 -2.307 -29.613 1.00 46.38 333 ASP A N 1
ATOM 2573 C CA . ASP A 1 333 ? 14.300 -3.672 -29.485 1.00 46.38 333 ASP A CA 1
ATOM 2574 C C . ASP A 1 333 ? 12.927 -3.643 -28.772 1.00 46.38 333 ASP A C 1
ATOM 2576 O O . ASP A 1 333 ? 12.780 -2.996 -27.731 1.00 46.38 333 ASP A O 1
ATOM 2580 N N . CYS A 1 334 ? 11.926 -4.327 -29.353 1.00 40.97 334 CYS A N 1
ATOM 2581 C CA . CYS A 1 334 ? 10.538 -4.497 -28.862 1.00 40.97 334 CYS A CA 1
ATOM 2582 C C . CYS A 1 334 ? 10.463 -5.856 -28.190 1.00 40.97 334 CYS A C 1
ATOM 2584 O O . CYS A 1 334 ? 10.673 -6.844 -28.889 1.00 40.97 334 CYS A O 1
ATOM 2586 N N . LEU A 1 335 ? 10.071 -5.940 -26.918 1.00 49.09 335 LEU A N 1
ATOM 2587 C CA . LEU A 1 335 ? 9.610 -7.205 -26.343 1.00 49.09 335 LEU A CA 1
ATOM 2588 C C . LEU A 1 335 ? 8.430 -6.950 -25.391 1.00 49.09 335 LEU A C 1
ATOM 2590 O O . LEU A 1 335 ? 8.553 -6.208 -24.417 1.00 49.09 335 LEU A O 1
ATOM 2594 N N . GLY A 1 336 ? 7.282 -7.557 -25.706 1.00 34.19 336 GLY A N 1
ATOM 2595 C CA . GLY A 1 336 ? 6.146 -7.722 -24.793 1.00 34.19 336 GLY A CA 1
ATOM 2596 C C . GLY A 1 336 ? 6.310 -9.009 -23.982 1.00 34.19 336 GLY A C 1
ATOM 2597 O O . GLY A 1 336 ? 6.933 -9.963 -24.456 1.00 34.19 336 GLY A O 1
ATOM 2598 N N . ARG A 1 337 ? 5.807 -9.028 -22.744 1.00 39.00 337 ARG A N 1
ATOM 2599 C CA . ARG A 1 337 ? 5.927 -10.177 -21.837 1.00 39.00 337 ARG A CA 1
ATOM 2600 C C . ARG A 1 337 ? 4.559 -10.789 -21.553 1.00 39.00 337 ARG A C 1
ATOM 2602 O O . ARG A 1 337 ? 3.800 -10.200 -20.790 1.00 39.00 337 ARG A O 1
ATOM 2609 N N . ASN A 1 338 ? 4.336 -11.993 -22.080 1.00 31.25 338 ASN A N 1
ATOM 2610 C CA . ASN A 1 338 ? 3.165 -12.814 -21.770 1.00 31.25 338 ASN A CA 1
ATOM 2611 C C . ASN A 1 338 ? 3.253 -13.356 -20.335 1.00 31.25 338 ASN A C 1
ATOM 2613 O O . ASN A 1 338 ? 4.359 -13.572 -19.825 1.00 31.25 338 ASN A O 1
ATOM 2617 N N . GLN A 1 339 ? 2.079 -13.524 -19.715 1.00 36.62 339 GLN A N 1
ATOM 2618 C CA . GLN A 1 339 ? 1.875 -14.002 -18.340 1.00 36.62 339 GLN A CA 1
ATOM 2619 C C . GLN A 1 339 ? 2.574 -15.327 -18.032 1.00 36.62 339 GLN A C 1
ATOM 2621 O O . GLN A 1 339 ? 2.582 -16.217 -18.915 1.00 36.62 339 GLN A O 1
#

Radius of gyration: 24.66 Å; chains: 1; bounding box: 71×46×102 Å

pLDDT: mean 81.11, std 22.81, range [27.59, 98.25]

Foldseek 3Di:
DDDDDDDDDDPPDPPPPDFDADDLVNLLQLLVLLVQLLLVLFDQDPLAPDPRDHPCVQAPSVLSSVLSVQLLLLQVVLCVLVVHGCAVVNLLVLLQLQLEQFPCLVSLVSSCVSQVVQQVSCSPNPRSSQVSQLSSVVSCVVVVDDPDDDLDDSVNVVVVDPDDDPRDPGHPDDDRDRHHRDDPPDPPDPDDDDFDPRPADPDFDQWDWDDRSFKIKIAWGWDQDPNDTAIGLKIWIAGSSRSGIDIQDSNQGPDGFGQWDWDDLSFWIWTAWGAGPPPGIGQWTWIAGPSNSDIDTDDNVVTPDGAGNWDWDDSSAWIWIWFHDDPPDDDTDTDIDGD